Protein AF-A0A098GDP0-F1 (afdb_monomer_lite)

Secondary structure (DSSP, 8-state):
--HHHHHHHHHHHHHHHHHSGGGHHHHHHHHHH-HHHHTTGGG-HHHHHHHHHHHHHHHHHTTTS-HHHHHHHHHHHHHHHHHTTPPTT-HHHHHHHHHHHHHTTT--SHHHHHHHHHIIIIIIIHHHHHHHHS-S--HHHHHHHHHHHHHHHGGGGHHHHHHHHHHHHHHHHHHHHHHHHHHHHHHHHHHHTT-TT--HHHHHHHHHHHHHHHHHHHHHHHHHHHHHHHHHHHHHHHHHTT--EEPPPTT---SS--SEEEE-TTS-EEEEEEES--TTGGGG-SS-SHHHHHHTTEEEEEEEES--TT--HHHHHHHHHTTEEEEE-TT-HHHHHHHT-TTGGGTEEEGGGHHHHHHHHHHH-

Sequence (365 aa):
MKQSDQVHDIALLNTKLIQNPWSNTYWFARMLLNSDKYAGIGRDTKRISQIGTEIITIINSNYTEPDTVLVPIILSYIKKSFLLGRKEGTKVIASIENFVSDIEKHIFSKIDAYVFAYTCIKIVALSNIALEAVPSDDKEYTQEFGRSILETQGANGLKILINSWDDLGVRGCLEAERTQVVNVFQLIKRDLQSVNSIDDNGIDLTLTAYVQEMERRLGQKRKGRGGRSLEDVTSLILNHFGFVSCPAPSHFQADIEVDTWLRTERKFYIGISCKRTLRERWKQVSSADSSNMGRYKIACFLHVITYSKDLSDDKLSLLGGYGHVFYLPDDDPTLLRHSQHSILSKYVRPMSEFINDLTKMIKNN

pLDDT: mean 86.42, std 10.78, range [51.25, 98.38]

InterPro domains:
  IPR038365 EcoRII, C-terminal domain superfamily [G3DSA:3.40.91.80] (123-365)

Structure (mmCIF, N/CA/C/O backbone):
data_AF-A0A098GDP0-F1
#
_entry.id   AF-A0A098GDP0-F1
#
loop_
_atom_site.group_PDB
_atom_site.id
_atom_site.type_symbol
_atom_site.label_atom_id
_atom_site.label_alt_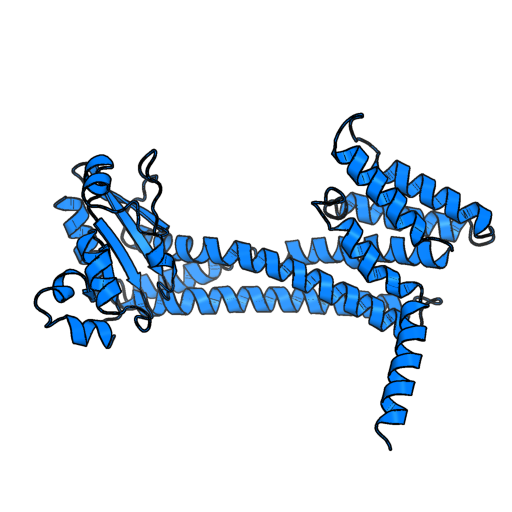id
_atom_site.label_comp_id
_atom_site.label_asym_id
_atom_site.label_entity_id
_atom_site.label_seq_id
_atom_site.pdbx_PDB_ins_code
_atom_site.Cartn_x
_atom_site.Cartn_y
_atom_site.Cartn_z
_atom_site.occupancy
_atom_site.B_iso_or_equiv
_atom_site.auth_seq_id
_atom_site.auth_comp_id
_atom_site.auth_asym_id
_atom_site.auth_atom_id
_atom_site.pdbx_PDB_model_num
ATOM 1 N N . MET A 1 1 ? -2.090 -38.856 -23.703 1.00 53.19 1 MET A N 1
ATOM 2 C CA . MET A 1 1 ? -1.109 -37.772 -23.485 1.00 53.19 1 MET A CA 1
ATOM 3 C C . MET A 1 1 ? -0.415 -38.046 -22.170 1.00 53.19 1 MET A C 1
ATOM 5 O O . MET A 1 1 ? -1.103 -38.109 -21.157 1.00 53.19 1 MET A O 1
ATOM 9 N N . LYS A 1 2 ? 0.880 -38.375 -22.200 1.00 51.25 2 LYS A N 1
ATOM 10 C CA . LYS A 1 2 ? 1.608 -38.850 -21.017 1.00 51.25 2 LYS A CA 1
ATOM 11 C C . LYS A 1 2 ? 2.218 -37.657 -20.282 1.00 51.25 2 LYS A C 1
ATOM 13 O O . LYS A 1 2 ? 2.644 -36.691 -20.896 1.00 51.25 2 LYS A O 1
ATOM 18 N N . GLN A 1 3 ? 2.277 -37.746 -18.958 1.00 57.50 3 GLN A N 1
ATOM 19 C CA . GLN A 1 3 ? 2.833 -36.739 -18.043 1.00 57.50 3 GLN A CA 1
ATOM 20 C C . GLN A 1 3 ? 4.274 -36.303 -18.400 1.00 57.50 3 GLN A C 1
ATOM 22 O O . GLN A 1 3 ? 4.677 -35.193 -18.070 1.00 57.50 3 GLN A O 1
ATOM 27 N N . SER A 1 4 ? 5.029 -37.140 -19.124 1.00 60.25 4 SER A N 1
ATOM 28 C CA . SER A 1 4 ? 6.349 -36.823 -19.691 1.00 60.25 4 SER A CA 1
ATOM 29 C C . SER A 1 4 ? 6.317 -35.719 -20.750 1.00 60.25 4 SER A C 1
ATOM 31 O O . SER A 1 4 ? 7.243 -34.916 -20.816 1.00 60.25 4 SER A O 1
ATOM 33 N N . ASP A 1 5 ? 5.249 -35.664 -21.546 1.00 63.53 5 ASP A N 1
ATOM 34 C CA . ASP A 1 5 ? 5.102 -34.713 -22.650 1.00 63.53 5 ASP A CA 1
ATOM 35 C C . ASP A 1 5 ? 4.836 -33.307 -22.081 1.00 63.53 5 ASP A C 1
ATOM 37 O O . ASP A 1 5 ? 5.458 -32.334 -22.488 1.00 63.53 5 ASP A O 1
ATOM 41 N N . GLN A 1 6 ? 4.038 -33.223 -21.008 1.00 65.44 6 GLN A N 1
ATOM 42 C CA . GLN A 1 6 ? 3.754 -31.969 -20.295 1.00 65.44 6 GLN A CA 1
ATOM 43 C C . GLN A 1 6 ? 4.993 -31.363 -19.618 1.00 65.44 6 GLN A C 1
ATOM 45 O O . GLN A 1 6 ? 5.144 -30.145 -19.582 1.00 65.44 6 GLN A O 1
ATOM 50 N N . VAL A 1 7 ? 5.895 -32.190 -19.079 1.00 69.88 7 VAL A N 1
ATOM 51 C CA . VAL A 1 7 ? 7.136 -31.706 -18.445 1.00 69.88 7 VAL A CA 1
ATOM 52 C C . VAL A 1 7 ? 8.109 -31.160 -19.493 1.00 69.88 7 VAL A C 1
ATOM 54 O O . VAL A 1 7 ? 8.731 -30.120 -19.265 1.00 69.88 7 VAL A O 1
ATOM 57 N N . HIS A 1 8 ? 8.212 -31.818 -20.651 1.00 69.69 8 HIS A N 1
ATOM 58 C CA . HIS A 1 8 ? 9.009 -31.321 -21.771 1.00 69.69 8 HIS A CA 1
ATOM 59 C C . HIS A 1 8 ? 8.431 -30.008 -22.330 1.00 69.69 8 HIS A C 1
ATOM 61 O O . HIS A 1 8 ? 9.188 -29.076 -22.616 1.00 69.69 8 HIS A O 1
ATOM 67 N N . ASP A 1 9 ? 7.107 -29.899 -22.441 1.00 71.31 9 ASP A N 1
ATOM 68 C CA . ASP A 1 9 ? 6.437 -28.681 -22.909 1.00 71.31 9 ASP A CA 1
ATOM 69 C C . ASP A 1 9 ? 6.666 -27.499 -21.952 1.00 71.31 9 ASP A C 1
ATOM 71 O O . ASP A 1 9 ? 6.994 -26.398 -22.396 1.00 71.31 9 ASP A O 1
ATOM 75 N N . ILE A 1 10 ? 6.603 -27.725 -20.632 1.00 73.69 10 ILE A N 1
ATOM 76 C CA . ILE A 1 10 ? 6.915 -26.700 -19.619 1.00 73.69 10 ILE A CA 1
ATOM 77 C C . ILE A 1 10 ? 8.380 -26.249 -19.712 1.00 73.69 10 ILE A C 1
ATOM 79 O O . ILE A 1 10 ? 8.662 -25.054 -19.627 1.00 73.69 10 ILE A O 1
ATOM 83 N N . ALA A 1 11 ? 9.323 -27.175 -19.905 1.00 73.19 11 ALA A N 1
ATOM 84 C CA . ALA A 1 11 ? 10.738 -26.829 -20.040 1.00 73.19 11 ALA A CA 1
ATOM 85 C C . ALA A 1 11 ? 11.000 -25.952 -21.278 1.00 73.19 11 ALA A C 1
ATOM 87 O O . ALA A 1 11 ? 11.707 -24.948 -21.179 1.00 73.19 11 ALA A O 1
ATOM 88 N N . LEU A 1 12 ? 10.377 -26.279 -22.416 1.00 71.12 12 LEU A N 1
ATOM 89 C CA . LEU A 1 12 ? 10.486 -25.501 -23.653 1.00 71.12 12 LEU A CA 1
ATOM 90 C C . LEU A 1 12 ? 9.866 -24.098 -23.507 1.00 71.12 12 LEU A C 1
ATOM 92 O O . LEU A 1 12 ? 10.440 -23.113 -23.976 1.00 71.12 12 LEU A O 1
ATOM 96 N N . LEU A 1 13 ? 8.712 -23.999 -22.835 1.00 74.62 13 LEU A N 1
ATOM 97 C CA . LEU A 1 13 ? 8.063 -22.724 -22.514 1.00 74.62 13 LEU A CA 1
ATOM 98 C C . LEU A 1 13 ? 8.952 -21.858 -21.613 1.00 74.62 13 LEU A C 1
ATOM 100 O O . LEU A 1 13 ? 9.148 -20.679 -21.899 1.00 74.62 13 LEU A O 1
ATOM 104 N N . ASN A 1 14 ? 9.569 -22.445 -20.585 1.00 77.38 14 ASN A N 1
ATOM 105 C CA . ASN A 1 14 ? 10.475 -21.727 -19.688 1.00 77.38 14 ASN A CA 1
ATOM 106 C C . ASN A 1 14 ? 11.678 -21.135 -20.431 1.00 77.38 14 ASN A C 1
ATOM 108 O O . ASN A 1 14 ? 12.035 -19.984 -20.189 1.00 77.38 14 ASN A O 1
ATOM 112 N N . THR A 1 15 ? 12.289 -21.877 -21.360 1.00 75.62 15 THR A N 1
ATOM 113 C CA . THR A 1 15 ? 13.416 -21.355 -22.150 1.00 75.62 15 THR A CA 1
ATOM 114 C C . THR A 1 15 ? 12.999 -20.162 -23.011 1.00 75.62 15 THR A C 1
ATOM 116 O O . THR A 1 15 ? 13.712 -19.160 -23.033 1.00 75.62 15 THR A O 1
ATOM 119 N N . LYS A 1 16 ? 11.826 -20.228 -23.658 1.00 78.69 16 LYS A N 1
ATOM 120 C CA . LYS A 1 16 ? 11.285 -19.114 -24.456 1.00 78.69 16 LYS A CA 1
ATOM 121 C C . LYS A 1 16 ? 10.990 -17.878 -23.608 1.00 78.69 16 LYS A C 1
ATOM 123 O O . LYS A 1 16 ? 11.270 -16.772 -24.050 1.00 78.69 16 LYS A O 1
ATOM 128 N N . LEU A 1 17 ? 10.472 -18.060 -22.392 1.00 83.56 17 LEU A N 1
ATOM 129 C CA . LEU A 1 17 ? 10.205 -16.954 -21.470 1.00 83.56 17 LEU A CA 1
ATOM 130 C C . LEU A 1 17 ? 11.500 -16.302 -20.968 1.00 83.56 17 LEU A C 1
ATOM 132 O O . LEU A 1 17 ? 11.590 -15.081 -20.950 1.00 83.56 17 LEU A O 1
ATOM 136 N N . ILE A 1 18 ? 12.511 -17.095 -20.595 1.00 80.81 18 ILE A N 1
ATOM 137 C CA . ILE A 1 18 ? 13.783 -16.585 -20.050 1.00 80.81 18 ILE A CA 1
ATOM 138 C C . ILE A 1 18 ? 14.595 -15.828 -21.107 1.00 80.81 18 ILE A C 1
ATOM 140 O O . ILE A 1 18 ? 15.233 -14.829 -20.793 1.00 80.81 18 ILE A O 1
ATOM 144 N N . GLN A 1 19 ? 14.588 -16.298 -22.356 1.00 86.19 19 GLN A N 1
ATOM 145 C CA . GLN A 1 19 ? 15.339 -15.662 -23.445 1.00 86.19 19 GLN A CA 1
ATOM 146 C C . GLN A 1 19 ? 14.636 -14.428 -24.024 1.00 86.19 19 GLN A C 1
ATOM 148 O O . GLN A 1 19 ? 15.233 -13.700 -24.814 1.00 86.19 19 GLN A O 1
ATOM 153 N N . ASN A 1 20 ? 13.379 -14.183 -23.650 1.00 91.25 20 ASN A N 1
ATOM 154 C CA . ASN A 1 20 ? 12.627 -13.033 -24.120 1.00 91.25 20 ASN A CA 1
ATOM 155 C C . ASN A 1 20 ? 13.129 -11.749 -23.425 1.00 91.25 20 ASN A C 1
ATOM 157 O O . ASN A 1 20 ? 13.097 -11.695 -22.191 1.00 91.25 20 ASN A O 1
ATOM 161 N N . PRO A 1 21 ? 13.533 -10.693 -24.162 1.00 92.94 21 PRO A N 1
ATOM 162 C CA . PRO A 1 21 ? 13.985 -9.425 -23.573 1.00 92.94 21 PRO A CA 1
ATOM 163 C C . PRO A 1 21 ? 12.984 -8.808 -22.586 1.00 92.94 21 PRO A C 1
ATOM 165 O O . PRO A 1 21 ? 13.368 -8.217 -21.575 1.00 92.94 21 PRO A O 1
ATOM 168 N N . TRP A 1 22 ? 11.686 -9.001 -22.834 1.00 96.12 22 TRP A N 1
ATOM 169 C CA . TRP A 1 22 ? 10.594 -8.494 -22.001 1.00 96.12 22 TRP A CA 1
ATOM 170 C C . TRP A 1 22 ? 10.482 -9.202 -20.643 1.00 96.12 22 TRP A C 1
ATOM 172 O O . TRP A 1 22 ? 9.826 -8.701 -19.732 1.00 96.12 22 TRP A O 1
ATOM 182 N N . SER A 1 23 ? 11.186 -10.320 -20.435 1.00 94.06 23 SER A N 1
ATOM 183 C CA . SER A 1 23 ? 11.307 -10.940 -19.107 1.00 94.06 23 SER A CA 1
ATOM 184 C C . SER A 1 23 ? 11.993 -10.017 -18.090 1.00 94.06 23 SER A C 1
ATOM 186 O O . SER A 1 23 ? 11.703 -10.078 -16.891 1.00 94.06 23 SER A O 1
ATOM 188 N N . ASN A 1 24 ? 12.844 -9.095 -18.560 1.00 96.19 24 ASN A N 1
ATOM 189 C CA . ASN A 1 24 ? 13.513 -8.116 -17.709 1.00 96.19 24 ASN A CA 1
ATOM 190 C C . ASN A 1 24 ? 12.566 -7.029 -17.180 1.00 96.19 24 ASN A C 1
ATOM 192 O O . ASN A 1 24 ? 12.927 -6.358 -16.214 1.00 96.19 24 ASN A O 1
ATOM 196 N N . THR A 1 25 ? 11.351 -6.868 -17.724 1.00 97.31 25 THR A N 1
ATOM 197 C CA . THR A 1 25 ? 10.377 -5.875 -17.237 1.00 97.31 25 THR A CA 1
ATOM 198 C C . THR A 1 25 ? 10.133 -6.004 -15.735 1.00 97.31 25 THR A C 1
ATOM 200 O O . THR A 1 25 ? 10.156 -5.005 -15.011 1.00 97.31 25 THR A O 1
ATOM 203 N N . TYR A 1 26 ? 9.954 -7.233 -15.239 1.00 95.62 26 TYR A N 1
ATOM 204 C CA . TYR A 1 26 ? 9.784 -7.478 -13.808 1.00 95.62 26 TYR A CA 1
ATOM 205 C C . TYR A 1 26 ? 11.014 -7.022 -13.018 1.00 95.62 26 TYR A C 1
ATOM 207 O O . TYR A 1 26 ? 10.894 -6.242 -12.072 1.00 95.62 26 TYR A O 1
ATOM 215 N N . TRP A 1 27 ? 12.211 -7.448 -13.424 1.00 95.25 27 TRP A N 1
ATOM 216 C CA . TRP A 1 27 ? 13.449 -7.127 -12.713 1.00 95.25 27 TRP A CA 1
ATOM 217 C C . TRP A 1 27 ? 13.765 -5.635 -12.721 1.00 95.25 27 TRP A C 1
ATOM 219 O O . TRP A 1 27 ? 14.100 -5.083 -11.674 1.00 95.25 27 TRP A O 1
ATOM 229 N N . PHE A 1 28 ? 13.563 -4.950 -13.843 1.00 97.75 28 PHE A N 1
ATOM 230 C CA . PHE A 1 28 ? 13.701 -3.501 -13.918 1.00 97.75 28 PHE A CA 1
ATOM 231 C C . PHE A 1 28 ? 12.725 -2.791 -12.976 1.00 97.75 28 PHE A C 1
ATOM 233 O O . PHE A 1 28 ? 13.146 -1.925 -12.207 1.00 97.75 28 PHE A O 1
ATOM 240 N N . ALA A 1 29 ? 11.452 -3.197 -12.941 1.00 97.12 29 ALA A N 1
ATOM 241 C CA . ALA A 1 29 ? 10.479 -2.623 -12.013 1.00 97.12 29 ALA A CA 1
ATOM 242 C C . ALA A 1 29 ? 10.882 -2.868 -10.545 1.00 97.12 29 ALA A C 1
ATOM 244 O O . ALA A 1 29 ? 10.843 -1.943 -9.727 1.00 97.12 29 ALA A O 1
ATOM 245 N N . ARG A 1 30 ? 11.354 -4.082 -10.214 1.00 94.81 30 ARG A N 1
ATOM 246 C CA . ARG A 1 30 ? 11.897 -4.424 -8.886 1.00 94.81 30 ARG A CA 1
ATOM 247 C C . ARG A 1 30 ? 13.061 -3.527 -8.496 1.00 94.81 30 ARG A C 1
ATOM 249 O O . ARG A 1 30 ? 13.082 -3.019 -7.375 1.00 94.81 30 ARG A O 1
ATOM 256 N N . MET A 1 31 ? 14.025 -3.351 -9.395 1.00 96.06 31 MET A N 1
ATOM 257 C CA . MET A 1 31 ? 15.216 -2.546 -9.148 1.00 96.06 31 MET A CA 1
ATOM 258 C C . MET A 1 31 ? 14.853 -1.073 -8.941 1.00 96.06 31 MET A C 1
ATOM 260 O O . MET A 1 31 ? 15.270 -0.464 -7.961 1.00 96.06 31 MET A O 1
ATOM 264 N N . LEU A 1 32 ? 13.986 -0.516 -9.785 1.00 96.88 32 LEU A N 1
ATOM 265 C CA . LEU A 1 32 ? 13.543 0.872 -9.658 1.00 96.88 32 LEU A CA 1
ATOM 266 C C . LEU A 1 32 ? 12.802 1.129 -8.332 1.00 96.88 32 LEU A C 1
ATOM 268 O O . LEU A 1 32 ? 12.962 2.185 -7.720 1.00 96.88 32 LEU A O 1
ATOM 272 N N . LEU A 1 33 ? 12.005 0.171 -7.849 1.00 94.25 33 LEU A N 1
ATOM 273 C CA . LEU A 1 33 ? 11.133 0.355 -6.681 1.00 94.25 33 LEU A CA 1
ATOM 274 C C . LEU A 1 33 ? 11.739 -0.085 -5.338 1.00 94.25 33 LEU A C 1
ATOM 276 O O . LEU A 1 33 ? 11.136 0.172 -4.290 1.00 94.25 33 LEU A O 1
ATOM 280 N N . ASN A 1 34 ? 12.893 -0.751 -5.329 1.00 93.31 34 ASN A N 1
ATOM 281 C CA . ASN A 1 34 ? 13.511 -1.253 -4.103 1.00 93.31 34 ASN A CA 1
ATOM 282 C C . ASN A 1 34 ? 14.230 -0.124 -3.337 1.00 93.31 34 ASN A C 1
ATOM 284 O O . ASN A 1 34 ? 15.259 0.400 -3.768 1.00 93.31 34 ASN A O 1
ATOM 288 N N . SER A 1 35 ? 13.675 0.242 -2.177 1.00 88.31 35 SER A N 1
ATOM 289 C CA . SER A 1 35 ? 14.217 1.275 -1.284 1.00 88.31 35 SER A CA 1
ATOM 290 C C . SER A 1 35 ? 15.515 0.876 -0.601 1.00 88.31 35 SER A C 1
ATOM 292 O O . SER A 1 35 ? 16.362 1.733 -0.371 1.00 88.31 35 SER A O 1
ATOM 294 N N . ASP A 1 36 ? 15.670 -0.405 -0.294 1.00 86.50 36 ASP A N 1
ATOM 295 C CA . ASP A 1 36 ? 16.711 -0.881 0.613 1.00 86.50 36 ASP A CA 1
ATOM 296 C C . ASP A 1 36 ? 18.034 -1.033 -0.134 1.00 86.50 36 ASP A C 1
ATOM 298 O O . ASP A 1 36 ? 19.089 -0.645 0.363 1.00 86.50 36 ASP A O 1
ATOM 302 N N . LYS A 1 37 ? 17.971 -1.553 -1.366 1.00 91.62 37 LYS A N 1
ATOM 303 C CA . LYS A 1 37 ? 19.151 -1.759 -2.212 1.00 91.62 37 LYS A CA 1
ATOM 304 C C . LYS A 1 37 ? 19.457 -0.550 -3.102 1.00 91.62 37 LYS A C 1
ATOM 306 O O . LYS A 1 37 ? 20.620 -0.180 -3.242 1.00 91.62 37 LYS A O 1
ATOM 311 N N . TYR A 1 38 ? 18.428 0.086 -3.667 1.00 93.19 38 TYR A N 1
ATOM 312 C CA . TYR A 1 38 ? 18.577 1.086 -4.735 1.00 93.19 38 TYR A CA 1
ATOM 313 C C . TYR A 1 38 ? 17.945 2.442 -4.400 1.00 93.19 38 TYR A C 1
ATOM 315 O O . TYR A 1 38 ? 17.624 3.220 -5.294 1.00 93.19 38 TYR A O 1
ATOM 323 N N . ALA A 1 39 ? 17.729 2.736 -3.114 1.00 89.75 39 ALA A N 1
ATOM 324 C CA . ALA A 1 39 ? 17.176 4.003 -2.625 1.00 89.75 39 ALA A CA 1
ATOM 325 C C . ALA A 1 39 ? 15.776 4.374 -3.172 1.00 89.75 39 ALA A C 1
ATOM 327 O O . ALA A 1 39 ? 15.319 5.500 -2.978 1.00 89.75 39 ALA A O 1
ATOM 328 N N . GLY A 1 40 ? 15.065 3.445 -3.824 1.00 90.06 40 GLY A N 1
ATOM 329 C CA . GLY A 1 40 ? 13.692 3.654 -4.290 1.00 90.06 40 GLY A CA 1
ATOM 330 C C . GLY A 1 40 ? 13.571 4.761 -5.339 1.00 90.06 40 GLY A C 1
ATOM 331 O O . GLY A 1 40 ? 12.595 5.513 -5.327 1.00 90.06 40 GLY A O 1
ATOM 332 N N . ILE A 1 41 ? 14.561 4.871 -6.230 1.00 92.88 41 ILE A N 1
ATOM 333 C CA . ILE A 1 41 ? 14.644 5.885 -7.297 1.00 92.88 41 ILE A CA 1
ATOM 334 C C . ILE A 1 41 ? 13.405 5.956 -8.201 1.00 92.88 41 ILE A C 1
ATOM 336 O O . ILE A 1 41 ? 13.114 7.011 -8.758 1.00 92.88 41 ILE A O 1
ATOM 340 N N . GLY A 1 42 ? 12.640 4.868 -8.294 1.00 92.81 42 GLY A N 1
ATOM 341 C CA . GLY A 1 42 ? 11.394 4.753 -9.047 1.00 92.81 42 GLY A CA 1
ATOM 342 C C . GLY A 1 42 ? 10.200 5.525 -8.473 1.00 92.81 42 GLY A C 1
ATOM 343 O O . GLY A 1 42 ? 9.144 5.562 -9.099 1.00 92.81 42 GLY A O 1
ATOM 344 N N . ARG A 1 43 ? 10.319 6.118 -7.276 1.00 91.44 43 ARG A N 1
ATOM 345 C CA . ARG A 1 43 ? 9.223 6.877 -6.639 1.00 91.44 43 ARG A CA 1
ATOM 346 C C . ARG A 1 43 ? 8.989 8.253 -7.268 1.00 91.44 43 ARG A C 1
ATOM 348 O O . ARG A 1 43 ? 7.890 8.779 -7.154 1.00 91.44 43 ARG A O 1
ATOM 355 N N . ASP A 1 44 ? 9.998 8.832 -7.916 1.00 92.06 44 ASP A N 1
ATOM 356 C CA . ASP A 1 44 ? 9.869 10.117 -8.608 1.00 92.06 44 ASP A CA 1
ATOM 357 C C . ASP A 1 44 ? 9.287 9.901 -10.011 1.00 92.06 44 ASP A C 1
ATOM 359 O O . ASP A 1 44 ? 10.008 9.689 -10.989 1.00 92.06 44 ASP A O 1
ATOM 363 N N . THR A 1 45 ? 7.957 9.929 -10.094 1.00 93.88 45 THR A N 1
ATOM 364 C CA . THR A 1 45 ? 7.196 9.688 -11.328 1.00 93.88 45 THR A CA 1
ATOM 365 C C . THR A 1 45 ? 7.632 10.599 -12.473 1.00 93.88 45 THR A C 1
ATOM 367 O O . THR A 1 45 ? 7.763 10.133 -13.603 1.00 93.88 45 THR A O 1
ATOM 370 N N . LYS A 1 46 ? 7.890 11.888 -12.205 1.00 94.00 46 LYS A N 1
ATOM 371 C CA . LYS A 1 46 ? 8.276 12.847 -13.251 1.00 94.00 46 LYS A CA 1
ATOM 372 C C . LYS A 1 46 ? 9.644 12.495 -13.822 1.00 94.00 46 LYS A C 1
ATOM 374 O O . LYS A 1 46 ? 9.783 12.373 -15.037 1.00 94.00 46 LYS A O 1
ATOM 379 N N . ARG A 1 47 ? 10.627 12.269 -12.946 1.00 93.88 47 ARG A N 1
ATOM 380 C CA . ARG A 1 47 ? 11.992 11.914 -13.352 1.00 93.88 47 ARG A CA 1
ATOM 381 C C . ARG A 1 47 ? 12.037 10.587 -14.107 1.00 93.88 47 ARG A C 1
ATOM 383 O O . ARG A 1 47 ? 12.708 10.499 -15.127 1.00 93.88 47 ARG A O 1
ATOM 390 N N . ILE A 1 48 ? 11.312 9.570 -13.644 1.00 95.69 48 ILE A N 1
ATOM 391 C CA . ILE A 1 48 ? 11.272 8.253 -14.297 1.00 95.69 48 ILE A CA 1
ATOM 392 C C . ILE A 1 48 ? 10.642 8.323 -15.691 1.00 95.69 48 ILE A C 1
ATOM 394 O O . ILE A 1 48 ? 11.200 7.767 -16.638 1.00 95.69 48 ILE A O 1
ATOM 398 N N . SER A 1 49 ? 9.523 9.036 -15.839 1.00 95.69 49 SER A N 1
ATOM 399 C CA . SER A 1 49 ? 8.894 9.241 -17.148 1.00 95.69 49 SER A CA 1
ATOM 400 C C . SER A 1 49 ? 9.808 9.997 -18.110 1.00 95.69 49 SER A C 1
ATOM 402 O O . SER A 1 49 ? 9.901 9.631 -19.283 1.00 95.69 49 SER A O 1
ATOM 404 N N . GLN A 1 50 ? 10.514 11.018 -17.616 1.00 96.38 50 GLN A N 1
ATOM 405 C CA . GLN A 1 50 ? 11.481 11.773 -18.408 1.00 96.38 50 GLN A CA 1
ATOM 406 C C . GLN A 1 50 ? 12.631 10.878 -18.889 1.00 96.38 50 GLN A C 1
ATOM 408 O O . GLN A 1 50 ? 12.891 10.824 -20.088 1.00 96.38 50 GLN A O 1
ATOM 413 N N . ILE A 1 51 ? 13.249 10.111 -17.983 1.00 96.62 51 ILE A N 1
ATOM 414 C CA . ILE A 1 51 ? 14.340 9.181 -18.316 1.00 96.62 51 ILE A CA 1
ATOM 415 C C . ILE A 1 51 ? 13.903 8.187 -19.394 1.00 96.62 51 ILE A C 1
ATOM 417 O O . ILE A 1 51 ? 14.603 8.017 -20.389 1.00 96.62 51 ILE A O 1
ATOM 421 N N . GLY A 1 52 ? 12.740 7.550 -19.235 1.00 97.56 52 GLY A N 1
ATOM 422 C CA . GLY A 1 52 ? 12.243 6.609 -20.241 1.00 97.56 52 GLY A CA 1
ATOM 423 C C . GLY A 1 52 ? 11.987 7.275 -21.599 1.00 97.56 52 GLY A C 1
ATOM 424 O O . GLY A 1 52 ? 12.337 6.716 -22.636 1.00 97.56 52 GLY A O 1
ATOM 425 N N . THR A 1 53 ? 11.431 8.489 -21.608 1.00 97.81 53 THR A N 1
ATOM 426 C CA . THR A 1 53 ? 11.117 9.218 -22.851 1.00 97.81 53 THR A CA 1
ATOM 427 C C . THR A 1 53 ? 12.386 9.618 -23.599 1.00 97.81 53 THR A C 1
ATOM 429 O O . THR A 1 53 ? 12.466 9.480 -24.822 1.00 97.81 53 THR A O 1
ATOM 432 N N . GLU A 1 54 ? 13.402 10.073 -22.870 1.00 97.88 54 GLU A N 1
ATOM 433 C CA . GLU A 1 54 ? 14.697 10.439 -23.440 1.00 97.88 54 GLU A CA 1
ATOM 434 C C . GLU A 1 54 ? 15.428 9.210 -23.998 1.00 97.88 54 GLU A C 1
ATOM 436 O O . GLU A 1 54 ? 15.956 9.282 -25.104 1.00 97.88 54 GLU A O 1
ATOM 441 N N . ILE A 1 55 ? 15.368 8.049 -23.330 1.00 98.00 55 ILE A N 1
ATOM 442 C CA . ILE A 1 55 ? 15.935 6.798 -23.870 1.00 98.00 55 ILE A CA 1
ATOM 443 C C . ILE A 1 55 ? 15.251 6.401 -25.182 1.00 98.00 55 ILE A C 1
ATOM 445 O O . ILE A 1 55 ? 15.938 6.110 -26.159 1.00 98.00 55 ILE A O 1
ATOM 449 N N . ILE A 1 56 ? 13.915 6.437 -25.246 1.00 96.50 56 ILE A N 1
ATOM 450 C CA . ILE A 1 56 ? 13.175 6.149 -26.489 1.00 96.50 56 ILE A CA 1
ATOM 451 C C . ILE A 1 56 ? 13.577 7.132 -27.597 1.00 96.50 56 ILE A C 1
ATOM 453 O O . ILE A 1 56 ? 13.779 6.732 -28.743 1.00 96.50 56 ILE A O 1
ATOM 457 N N . THR A 1 57 ? 13.747 8.410 -27.260 1.00 97.44 57 THR A N 1
ATOM 458 C CA . THR A 1 57 ? 14.170 9.447 -28.212 1.00 97.44 57 THR A CA 1
ATOM 459 C C . THR A 1 57 ? 15.582 9.190 -28.744 1.00 97.44 57 THR A C 1
ATOM 461 O O . THR A 1 57 ? 15.811 9.330 -29.948 1.00 97.44 57 THR A O 1
ATOM 464 N N . ILE A 1 58 ? 16.512 8.771 -27.877 1.00 96.81 58 ILE A N 1
ATOM 465 C CA . ILE A 1 58 ? 17.879 8.382 -28.253 1.00 96.81 58 ILE A CA 1
ATOM 466 C C . ILE A 1 58 ? 17.849 7.175 -29.196 1.00 96.81 58 ILE A C 1
ATOM 468 O O . ILE A 1 58 ? 18.522 7.206 -30.226 1.00 96.81 58 ILE A O 1
ATOM 472 N N . ILE A 1 59 ? 17.044 6.151 -28.885 1.00 96.00 59 ILE A N 1
ATOM 473 C CA . ILE A 1 59 ? 16.891 4.950 -29.721 1.00 96.00 59 ILE A CA 1
ATOM 474 C C . ILE A 1 59 ? 16.349 5.319 -31.106 1.00 96.00 59 ILE A C 1
ATOM 476 O O . ILE A 1 59 ? 16.930 4.925 -32.114 1.00 96.00 59 ILE A O 1
ATOM 480 N N . ASN A 1 60 ? 15.273 6.106 -31.168 1.00 94.12 60 ASN A N 1
ATOM 481 C CA . ASN A 1 60 ? 14.615 6.450 -32.430 1.00 94.12 60 ASN A CA 1
ATOM 482 C C . ASN A 1 60 ? 15.475 7.361 -33.314 1.00 94.12 60 ASN A C 1
ATOM 484 O O . ASN A 1 60 ? 15.564 7.142 -34.519 1.00 94.12 60 ASN A O 1
ATOM 488 N N . SER A 1 61 ? 16.135 8.360 -32.722 1.00 95.06 61 SER A N 1
ATOM 489 C CA . SER A 1 61 ? 16.991 9.299 -33.465 1.00 95.06 61 SER A CA 1
ATOM 490 C C . SER A 1 61 ? 18.253 8.640 -34.029 1.00 95.06 61 SER A C 1
ATOM 492 O O . SER A 1 61 ? 18.842 9.167 -34.965 1.00 95.06 61 SER A O 1
ATOM 494 N N . ASN A 1 62 ? 18.661 7.495 -33.474 1.00 94.62 62 ASN A N 1
ATOM 495 C CA . ASN A 1 62 ? 19.895 6.794 -33.831 1.00 94.62 62 ASN A CA 1
ATOM 496 C C . ASN A 1 62 ? 19.624 5.325 -34.194 1.00 94.62 62 ASN A C 1
ATOM 498 O O . ASN A 1 62 ? 20.447 4.451 -33.933 1.00 94.62 62 ASN A O 1
ATOM 502 N N . TYR A 1 63 ? 18.456 5.021 -34.770 1.00 89.75 63 TYR A N 1
ATOM 503 C CA . TYR A 1 63 ? 18.025 3.632 -34.971 1.00 89.75 63 TYR A CA 1
ATOM 504 C C . TYR A 1 63 ? 18.965 2.824 -35.885 1.00 89.75 63 TYR A C 1
ATOM 506 O O . TYR A 1 63 ? 19.035 1.600 -35.751 1.00 89.75 63 TYR A O 1
ATOM 514 N N . THR A 1 64 ? 19.687 3.494 -36.791 1.00 93.94 64 THR A N 1
ATOM 515 C CA . THR A 1 64 ? 20.669 2.894 -37.707 1.00 93.94 64 THR A CA 1
ATOM 516 C C . THR A 1 64 ? 21.993 2.553 -37.035 1.00 93.94 64 THR A C 1
ATOM 518 O O . THR A 1 64 ? 22.738 1.733 -37.565 1.00 93.94 64 THR A O 1
ATOM 521 N N . GLU A 1 65 ? 22.291 3.153 -35.880 1.00 95.94 65 GLU A N 1
ATOM 522 C CA . GLU A 1 65 ? 23.533 2.892 -35.158 1.00 95.94 65 GLU A CA 1
ATOM 523 C C . GLU A 1 65 ? 23.548 1.459 -34.598 1.00 95.94 65 GLU A C 1
ATOM 525 O O . GLU A 1 65 ? 22.506 0.937 -34.162 1.00 95.94 65 GLU A O 1
ATOM 530 N N . PRO A 1 66 ? 24.718 0.796 -34.596 1.00 96.56 66 PRO A N 1
ATOM 531 C CA . PRO A 1 66 ? 24.856 -0.539 -34.037 1.00 96.56 66 PRO A CA 1
ATOM 532 C C . PRO A 1 66 ? 24.737 -0.517 -32.507 1.00 96.56 66 PRO A C 1
ATOM 534 O O . PRO A 1 66 ? 25.120 0.448 -31.840 1.00 96.56 66 PRO A O 1
ATOM 537 N N . ASP A 1 67 ? 24.265 -1.627 -31.933 1.00 96.06 67 ASP A N 1
ATOM 538 C CA . ASP A 1 67 ? 24.075 -1.780 -30.482 1.00 96.06 67 ASP A CA 1
ATOM 539 C C . ASP A 1 67 ? 25.373 -1.535 -29.699 1.00 96.06 67 ASP A C 1
ATOM 541 O O . ASP A 1 67 ? 25.349 -0.910 -28.640 1.00 96.06 67 ASP A O 1
ATOM 545 N N . THR A 1 68 ? 26.520 -1.929 -30.264 1.00 96.12 68 THR A N 1
ATOM 546 C CA . THR A 1 68 ? 27.858 -1.723 -29.682 1.00 96.12 68 THR A CA 1
ATOM 547 C C . THR A 1 68 ? 28.222 -0.253 -29.474 1.00 96.12 68 THR A C 1
ATOM 549 O O . THR A 1 68 ? 29.069 0.044 -28.634 1.00 96.12 68 THR A O 1
ATOM 552 N N . VAL A 1 69 ? 27.589 0.665 -30.210 1.00 96.19 69 VAL A N 1
ATOM 553 C CA . VAL A 1 69 ? 27.774 2.116 -30.075 1.00 96.19 69 VAL A CA 1
ATOM 554 C C . VAL A 1 69 ? 26.669 2.716 -29.212 1.00 96.19 69 VAL A C 1
ATOM 556 O O . VAL A 1 69 ? 26.948 3.483 -28.289 1.00 96.19 69 VAL A O 1
ATOM 559 N N . LEU A 1 70 ? 25.410 2.359 -29.478 1.00 96.25 70 LEU A N 1
ATOM 560 C CA . LEU A 1 70 ? 24.271 3.040 -28.868 1.00 96.25 70 LEU A CA 1
ATOM 561 C C . LEU A 1 70 ? 24.004 2.609 -27.417 1.00 96.25 70 LEU A C 1
ATOM 563 O O . LEU A 1 70 ? 23.660 3.449 -26.584 1.00 96.25 70 LEU A O 1
ATOM 567 N N . VAL A 1 71 ? 24.196 1.329 -27.081 1.00 96.94 71 VAL A N 1
ATOM 568 C CA . VAL A 1 71 ? 23.941 0.809 -25.724 1.00 96.94 71 VAL A CA 1
ATOM 569 C C . VAL A 1 71 ? 24.845 1.471 -24.670 1.00 96.94 71 VAL A C 1
ATOM 571 O O . VAL A 1 71 ? 24.308 1.954 -23.668 1.00 96.94 71 VAL A O 1
ATOM 574 N N . PRO A 1 72 ? 26.173 1.615 -24.873 1.00 96.75 72 PRO A N 1
ATOM 575 C CA . PRO A 1 72 ? 27.028 2.353 -23.938 1.00 96.75 72 PRO A CA 1
ATOM 576 C C . PRO A 1 72 ? 26.604 3.815 -23.726 1.00 96.75 72 PRO A C 1
ATOM 578 O O . PRO A 1 72 ? 26.686 4.328 -22.607 1.00 96.75 72 PRO A O 1
ATOM 581 N N . ILE A 1 73 ? 26.120 4.489 -24.777 1.00 96.19 73 ILE A N 1
ATOM 582 C CA . ILE A 1 73 ? 25.610 5.867 -24.686 1.00 96.19 73 ILE A CA 1
ATOM 583 C C . ILE A 1 73 ? 24.366 5.911 -23.794 1.00 96.19 73 ILE A C 1
ATOM 585 O O . ILE A 1 73 ? 24.284 6.754 -22.899 1.00 96.19 73 ILE A O 1
ATOM 589 N N . ILE A 1 74 ? 23.429 4.980 -23.990 1.00 97.31 74 ILE A N 1
ATOM 590 C CA . ILE A 1 74 ? 22.205 4.875 -23.186 1.00 97.31 74 ILE A CA 1
ATOM 591 C C . ILE A 1 74 ? 22.533 4.581 -21.718 1.00 97.31 74 ILE A C 1
ATOM 593 O O . ILE A 1 74 ? 21.996 5.244 -20.833 1.00 97.31 74 ILE A O 1
ATOM 597 N N . LEU A 1 75 ? 23.441 3.645 -21.432 1.00 96.44 75 LEU A N 1
ATOM 598 C CA . LEU A 1 75 ? 23.853 3.323 -20.059 1.00 96.44 75 LEU A CA 1
ATOM 599 C C . LEU A 1 75 ? 24.526 4.519 -19.368 1.00 96.44 75 LEU A C 1
ATOM 601 O O . LEU A 1 75 ? 24.205 4.846 -18.222 1.00 96.44 75 LEU A O 1
ATOM 605 N N . SER A 1 76 ? 25.390 5.239 -20.090 1.00 95.69 76 SER A N 1
ATOM 606 C CA . SER A 1 76 ? 26.003 6.487 -19.613 1.00 95.69 76 SER A CA 1
ATOM 607 C C . SER A 1 76 ? 24.954 7.560 -19.313 1.00 95.69 76 SER A C 1
ATOM 609 O O . SER A 1 76 ? 25.022 8.230 -18.277 1.00 95.69 76 SER A O 1
ATOM 611 N N . TYR A 1 77 ? 23.951 7.694 -20.184 1.00 96.44 77 TYR A N 1
ATOM 612 C CA . TYR A 1 77 ? 22.810 8.574 -19.968 1.00 96.44 77 TYR A CA 1
ATOM 613 C C . TYR A 1 77 ? 22.023 8.170 -18.711 1.00 96.44 77 TYR A C 1
ATOM 615 O O . TYR A 1 77 ? 21.848 9.005 -17.827 1.00 96.44 77 TYR A O 1
ATOM 623 N N . ILE A 1 78 ? 21.638 6.896 -18.559 1.00 95.31 78 ILE A N 1
ATOM 624 C CA . ILE A 1 78 ? 20.904 6.398 -17.383 1.00 95.31 78 ILE A CA 1
ATOM 625 C C . ILE A 1 78 ? 21.661 6.733 -16.092 1.00 95.31 78 ILE A C 1
ATOM 627 O O . ILE A 1 78 ? 21.084 7.298 -15.157 1.00 95.31 78 ILE A O 1
ATOM 631 N N . LYS A 1 79 ? 22.969 6.449 -16.054 1.00 93.94 79 LYS A N 1
ATOM 632 C CA . LYS A 1 79 ? 23.828 6.747 -14.902 1.00 93.94 79 LYS A CA 1
ATOM 633 C C . LYS A 1 79 ? 23.797 8.232 -14.543 1.00 93.94 79 LYS A C 1
ATOM 635 O O . LYS A 1 79 ? 23.514 8.584 -13.396 1.00 93.94 79 LYS A O 1
ATOM 640 N N . LYS A 1 80 ? 24.053 9.110 -15.518 1.00 94.25 80 LYS A N 1
ATOM 641 C CA . LYS A 1 80 ? 24.034 10.568 -15.312 1.00 94.25 80 LYS A CA 1
ATOM 642 C C . LYS A 1 80 ? 22.660 11.041 -14.845 1.00 94.25 80 LYS A C 1
ATOM 644 O O . LYS A 1 80 ? 22.571 11.798 -13.878 1.00 94.25 80 LYS A O 1
ATOM 649 N N . SER A 1 81 ? 21.596 10.544 -15.464 1.00 94.00 81 SER A N 1
ATOM 650 C CA . SER A 1 81 ? 20.227 10.950 -15.166 1.00 94.00 81 SER A CA 1
ATOM 651 C C . SER A 1 81 ? 19.753 10.538 -13.782 1.00 94.00 81 SER A C 1
ATOM 653 O O . SER A 1 81 ? 18.939 11.259 -13.213 1.00 94.00 81 SER A O 1
ATOM 655 N N . PHE A 1 82 ? 20.259 9.456 -13.182 1.00 91.50 82 PHE A N 1
ATOM 656 C CA . PHE A 1 82 ? 19.952 9.109 -11.785 1.00 91.50 82 PHE A CA 1
ATOM 657 C C . PHE A 1 82 ? 20.870 9.791 -10.761 1.00 91.50 82 PHE A C 1
ATOM 659 O O . PHE A 1 82 ? 20.414 10.114 -9.660 1.00 91.50 82 PHE A O 1
ATOM 666 N N . LEU A 1 83 ? 22.121 10.083 -11.122 1.00 90.56 83 LEU A N 1
ATOM 667 C CA . LEU A 1 83 ? 23.062 10.802 -10.254 1.00 90.56 83 LEU A CA 1
ATOM 668 C C . LEU A 1 83 ? 22.825 12.318 -10.219 1.00 90.56 83 LEU A C 1
ATOM 670 O O . LEU A 1 83 ? 23.212 12.971 -9.250 1.00 90.56 83 LEU A O 1
ATOM 674 N N . LEU A 1 84 ? 22.151 12.886 -11.225 1.00 89.38 84 LEU A N 1
ATOM 675 C CA . LEU A 1 84 ? 21.888 14.323 -11.305 1.00 89.38 84 LEU A CA 1
ATOM 676 C C . LEU A 1 84 ? 21.237 14.863 -10.017 1.00 89.38 84 LEU A C 1
ATOM 678 O O . LEU A 1 84 ? 20.221 14.339 -9.543 1.00 89.38 84 LEU A O 1
ATOM 682 N N . GLY A 1 85 ? 21.835 15.916 -9.453 1.00 83.06 85 GLY A N 1
ATOM 683 C CA . GLY A 1 85 ? 21.359 16.578 -8.235 1.00 83.06 85 GLY A CA 1
ATOM 684 C C . GLY A 1 85 ? 21.590 15.796 -6.935 1.00 83.06 85 GLY A C 1
ATOM 685 O O . GLY A 1 85 ? 21.001 16.141 -5.911 1.00 83.06 85 GLY A O 1
ATOM 686 N N . ARG A 1 86 ? 22.406 14.730 -6.940 1.00 86.62 86 ARG A N 1
ATOM 687 C CA . ARG A 1 86 ? 22.770 13.975 -5.730 1.00 86.62 86 ARG A CA 1
ATOM 688 C C . ARG A 1 86 ? 24.112 14.453 -5.176 1.00 86.62 86 ARG A C 1
ATOM 690 O O . ARG A 1 86 ? 25.059 14.665 -5.921 1.00 86.62 86 ARG A O 1
ATOM 697 N N . LYS A 1 87 ? 24.188 14.615 -3.851 1.00 84.56 87 LYS A N 1
ATOM 698 C CA . LYS A 1 87 ? 25.410 15.038 -3.156 1.00 84.56 87 LYS A CA 1
ATOM 699 C C . LYS A 1 87 ? 26.420 13.890 -3.091 1.00 84.56 87 LYS A C 1
ATOM 701 O O . LYS A 1 87 ? 26.064 12.796 -2.643 1.00 84.56 87 LYS A O 1
ATOM 706 N N . GLU A 1 88 ? 27.661 14.177 -3.474 1.00 84.31 88 GLU A N 1
ATOM 707 C CA . GLU A 1 88 ? 28.799 13.253 -3.397 1.00 84.31 88 GLU A CA 1
ATOM 708 C C . GLU A 1 88 ? 29.023 12.693 -1.983 1.00 84.31 88 GLU A C 1
ATOM 710 O O . GLU A 1 88 ? 28.710 13.335 -0.977 1.00 84.31 88 GLU A O 1
ATOM 715 N N . GLY A 1 89 ? 29.526 11.456 -1.910 1.00 82.00 89 GLY A N 1
ATOM 716 C CA . GLY A 1 89 ? 29.829 10.767 -0.649 1.00 82.00 89 GLY A CA 1
ATOM 717 C C . GLY A 1 89 ? 28.608 10.294 0.151 1.00 82.00 89 GLY A C 1
ATOM 718 O O . GLY A 1 89 ? 28.749 9.857 1.292 1.00 82.00 89 GLY A O 1
ATOM 719 N N . THR A 1 90 ? 27.398 10.372 -0.409 1.00 88.88 90 THR A N 1
ATOM 720 C CA . THR A 1 90 ? 26.183 9.891 0.264 1.00 88.88 90 THR A CA 1
ATOM 721 C C . THR A 1 90 ? 25.910 8.416 -0.027 1.00 88.88 90 THR A C 1
ATOM 723 O O . THR A 1 90 ? 26.167 7.922 -1.124 1.00 88.88 90 THR A O 1
ATOM 726 N N . LYS A 1 91 ? 25.283 7.716 0.931 1.00 87.94 91 LYS A N 1
ATOM 727 C CA . LYS A 1 91 ? 24.810 6.329 0.740 1.00 87.94 91 LYS A CA 1
ATOM 728 C C . LYS A 1 91 ? 23.867 6.184 -0.464 1.00 87.94 91 LYS A C 1
ATOM 730 O O . LYS A 1 91 ? 23.842 5.139 -1.096 1.00 87.94 91 LYS A O 1
ATOM 735 N N . VAL A 1 92 ? 23.129 7.246 -0.798 1.00 87.56 92 VAL A N 1
ATOM 736 C CA . VAL A 1 92 ? 22.221 7.286 -1.953 1.00 87.56 92 VAL A CA 1
ATOM 737 C C . VAL A 1 92 ? 22.982 7.141 -3.271 1.00 87.56 92 VAL A C 1
ATOM 739 O O . VAL A 1 92 ? 22.512 6.418 -4.143 1.00 87.56 92 VAL A O 1
ATOM 742 N N . ILE A 1 93 ? 24.156 7.768 -3.418 1.00 90.38 93 ILE A N 1
ATOM 743 C CA . ILE A 1 93 ? 24.983 7.599 -4.624 1.00 90.38 93 ILE A CA 1
ATOM 744 C C . ILE A 1 93 ? 25.460 6.159 -4.745 1.00 90.38 93 ILE A C 1
ATOM 746 O O . ILE A 1 93 ? 25.245 5.562 -5.792 1.00 90.38 93 ILE A O 1
ATOM 750 N N . ALA A 1 94 ? 25.995 5.574 -3.671 1.00 90.62 94 ALA A N 1
ATOM 751 C CA . ALA A 1 94 ? 26.425 4.175 -3.686 1.00 90.62 94 ALA A CA 1
ATOM 752 C C . ALA A 1 94 ? 25.275 3.223 -4.077 1.00 90.62 94 ALA A C 1
ATOM 754 O O . ALA A 1 94 ? 25.461 2.305 -4.871 1.00 90.62 94 ALA A O 1
ATOM 755 N N . SER A 1 95 ? 24.053 3.467 -3.586 1.00 92.69 95 SER A N 1
ATOM 756 C CA . SER A 1 95 ? 22.864 2.708 -4.000 1.00 92.69 95 SER A CA 1
ATOM 757 C C . SER A 1 95 ? 22.502 2.901 -5.478 1.00 92.69 95 SER A C 1
ATOM 759 O O . SER A 1 95 ? 22.085 1.942 -6.127 1.00 92.69 95 SER A O 1
ATOM 761 N N . ILE A 1 96 ? 22.656 4.111 -6.023 1.00 91.06 96 ILE A N 1
ATOM 762 C CA . ILE A 1 96 ? 22.408 4.396 -7.446 1.00 91.06 96 ILE A CA 1
ATOM 763 C C . ILE A 1 96 ? 23.484 3.752 -8.325 1.00 91.06 96 ILE A C 1
ATOM 765 O O . ILE A 1 96 ? 23.169 3.208 -9.375 1.00 91.06 96 ILE A O 1
ATOM 769 N N . GLU A 1 97 ? 24.743 3.762 -7.904 1.00 91.88 97 GLU A N 1
ATOM 770 C CA . GLU A 1 97 ? 25.828 3.089 -8.620 1.00 91.88 97 GLU A CA 1
ATOM 771 C C . GLU A 1 97 ? 25.636 1.570 -8.629 1.00 91.88 97 GLU A C 1
ATOM 773 O O . GLU A 1 97 ? 25.789 0.946 -9.677 1.00 91.88 97 GLU A O 1
ATOM 778 N N . ASN A 1 98 ? 25.193 0.986 -7.511 1.00 93.69 98 ASN A N 1
ATOM 779 C CA . ASN A 1 98 ? 24.789 -0.421 -7.456 1.00 93.69 98 ASN A CA 1
ATOM 780 C C . ASN A 1 98 ? 23.614 -0.721 -8.395 1.00 93.69 98 ASN A C 1
ATOM 782 O O . ASN A 1 98 ? 23.595 -1.766 -9.038 1.00 93.69 98 ASN A O 1
ATOM 786 N N . PHE A 1 99 ? 22.635 0.186 -8.481 1.00 95.38 99 PHE A N 1
ATOM 787 C CA . PHE A 1 99 ? 21.536 0.071 -9.439 1.00 95.38 99 PHE A CA 1
ATOM 788 C C . PHE A 1 99 ? 22.057 0.063 -10.878 1.00 95.38 99 PHE A C 1
ATOM 790 O O . PHE A 1 99 ? 21.714 -0.841 -11.632 1.00 95.38 99 PHE A O 1
ATOM 797 N N . VAL A 1 100 ? 22.913 1.026 -11.235 1.00 93.81 100 VAL A N 1
ATOM 798 C CA . VAL A 1 100 ? 23.504 1.135 -12.576 1.00 93.81 100 VAL A CA 1
ATOM 799 C C . VAL A 1 100 ? 24.295 -0.127 -12.927 1.00 93.81 100 VAL A C 1
ATOM 801 O O . VAL A 1 100 ? 24.060 -0.719 -13.974 1.00 93.81 100 VAL A O 1
ATOM 804 N N . SER A 1 101 ? 25.157 -0.597 -12.022 1.00 94.12 101 SER A N 1
ATOM 805 C CA . SER A 1 101 ? 25.937 -1.822 -12.234 1.00 94.12 101 SER A CA 1
ATOM 806 C C . SER A 1 101 ? 25.059 -3.062 -12.423 1.00 94.12 101 SER A C 1
ATOM 808 O O . SER A 1 101 ? 25.427 -3.975 -13.159 1.00 94.12 101 SER A O 1
ATOM 810 N N . ASP A 1 102 ? 23.898 -3.123 -11.768 1.00 95.25 102 ASP A N 1
ATOM 811 C CA . ASP A 1 102 ? 22.979 -4.243 -11.936 1.00 95.25 102 ASP A CA 1
ATOM 812 C C . ASP A 1 102 ? 22.194 -4.153 -13.251 1.00 95.25 102 ASP A C 1
ATOM 814 O O . ASP A 1 102 ? 22.105 -5.165 -13.938 1.00 95.25 102 ASP A O 1
ATOM 818 N N . ILE A 1 103 ? 21.694 -2.982 -13.666 1.00 95.00 103 ILE A N 1
ATOM 819 C CA . ILE A 1 103 ? 20.985 -2.859 -14.957 1.00 95.00 103 ILE A CA 1
ATOM 820 C C . ILE A 1 103 ? 21.907 -3.074 -16.165 1.00 95.00 103 ILE A C 1
ATOM 822 O O . ILE A 1 103 ? 21.449 -3.583 -17.185 1.00 95.00 103 ILE A O 1
ATOM 826 N N . GLU A 1 104 ? 23.201 -2.751 -16.052 1.00 94.69 104 GLU A N 1
ATOM 827 C CA . GLU A 1 104 ? 24.211 -3.014 -17.091 1.00 94.69 104 GLU A CA 1
ATOM 828 C C . GLU A 1 104 ? 24.295 -4.507 -17.443 1.00 94.69 104 GLU A C 1
ATOM 830 O O . GLU A 1 104 ? 24.600 -4.863 -18.576 1.00 94.69 104 GLU A O 1
ATOM 835 N N . LYS A 1 105 ? 23.952 -5.393 -16.499 1.00 94.44 105 LYS A N 1
ATOM 836 C CA . LYS A 1 105 ? 23.920 -6.852 -16.700 1.00 94.44 105 LYS A CA 1
ATOM 837 C C . LYS A 1 105 ? 22.674 -7.338 -17.444 1.00 94.44 105 LYS A C 1
ATOM 839 O O . LYS A 1 105 ? 22.549 -8.537 -17.672 1.00 94.44 105 LYS A O 1
ATOM 844 N N . HIS A 1 106 ? 21.740 -6.445 -17.759 1.00 94.88 106 HIS A N 1
ATOM 845 C CA . HIS A 1 106 ? 20.462 -6.771 -18.392 1.00 94.88 106 HIS A CA 1
ATOM 846 C C . HIS A 1 106 ? 20.214 -5.986 -19.685 1.00 94.88 106 HIS A C 1
ATOM 848 O O . HIS A 1 106 ? 19.265 -6.304 -20.395 1.00 94.88 106 HIS A O 1
ATOM 854 N N . ILE A 1 107 ? 21.025 -4.967 -19.993 1.00 96.75 107 ILE A N 1
ATOM 855 C CA . ILE A 1 107 ? 20.865 -4.124 -21.182 1.00 96.75 107 ILE A CA 1
ATOM 856 C C . ILE A 1 107 ? 22.041 -4.363 -22.127 1.00 96.75 107 ILE A C 1
ATOM 858 O O . ILE A 1 107 ? 23.095 -3.747 -21.982 1.00 96.75 107 ILE A O 1
ATOM 862 N N . PHE A 1 108 ? 21.843 -5.243 -23.109 1.00 95.50 108 PHE A N 1
ATOM 863 C CA . PHE A 1 108 ? 22.865 -5.597 -24.101 1.00 95.50 108 PHE A CA 1
ATOM 864 C C . PHE A 1 108 ? 22.520 -5.128 -25.512 1.00 95.50 108 PHE A C 1
ATOM 866 O O . PHE A 1 108 ? 23.389 -5.095 -26.380 1.00 95.50 108 PHE A O 1
ATOM 873 N N . SER A 1 109 ? 21.262 -4.756 -25.738 1.00 96.12 109 SER A N 1
ATOM 874 C CA . SER A 1 109 ? 20.732 -4.413 -27.052 1.00 96.12 109 SER A CA 1
ATOM 875 C C . SER A 1 109 ? 19.802 -3.201 -27.016 1.00 96.12 109 SER A C 1
ATOM 877 O O . SER A 1 109 ? 19.330 -2.771 -25.955 1.00 96.12 109 SER A O 1
ATOM 879 N N . LYS A 1 110 ? 19.474 -2.670 -28.202 1.00 95.88 110 LYS A N 1
ATOM 880 C CA . LYS A 1 110 ? 18.437 -1.631 -28.349 1.00 95.88 110 LYS A CA 1
ATOM 881 C C . LYS A 1 110 ? 17.079 -2.082 -27.805 1.00 95.88 110 LYS A C 1
ATOM 883 O O . LYS A 1 110 ? 16.360 -1.259 -27.238 1.00 95.88 110 LYS A O 1
ATOM 888 N N . ILE A 1 111 ? 16.733 -3.368 -27.945 1.00 95.94 111 ILE A N 1
ATOM 889 C CA . ILE A 1 111 ? 15.465 -3.890 -27.426 1.00 95.94 111 ILE A CA 1
ATOM 890 C C . ILE A 1 111 ? 15.465 -3.930 -25.896 1.00 95.94 111 ILE A C 1
ATOM 892 O O . ILE A 1 111 ? 14.490 -3.491 -25.298 1.00 95.94 111 ILE A O 1
ATOM 896 N N . ASP A 1 112 ? 16.563 -4.322 -25.246 1.00 96.88 112 ASP A N 1
ATOM 897 C CA . ASP A 1 112 ? 16.639 -4.310 -23.777 1.00 96.88 112 ASP A CA 1
ATOM 898 C C . ASP A 1 112 ? 16.526 -2.886 -23.216 1.00 96.88 112 ASP A C 1
ATOM 900 O O . ASP A 1 112 ? 15.816 -2.637 -22.240 1.00 96.88 112 ASP A O 1
ATOM 904 N N . ALA A 1 113 ? 17.194 -1.927 -23.867 1.00 97.50 113 ALA A N 1
ATOM 905 C CA . ALA A 1 113 ? 17.108 -0.515 -23.511 1.00 97.50 113 ALA A CA 1
ATOM 906 C C . ALA A 1 113 ? 15.682 0.029 -23.689 1.00 97.50 113 ALA A C 1
ATOM 908 O O . ALA A 1 113 ? 15.192 0.785 -22.845 1.00 97.50 113 ALA A O 1
ATOM 909 N N . TYR A 1 114 ? 14.996 -0.389 -24.756 1.00 97.56 114 TYR A N 1
ATOM 910 C CA . TYR A 1 114 ? 13.590 -0.071 -24.970 1.00 97.56 114 TYR A CA 1
ATOM 911 C C . TYR A 1 114 ? 12.701 -0.684 -23.880 1.00 97.56 114 TYR A C 1
ATOM 913 O O . TYR A 1 114 ? 11.875 0.027 -23.317 1.00 97.56 114 TYR A O 1
ATOM 921 N N . VAL A 1 115 ? 12.903 -1.954 -23.511 1.00 97.88 115 VAL A N 1
ATOM 922 C CA . VAL A 1 115 ? 12.169 -2.620 -22.418 1.00 97.88 115 VAL A CA 1
ATOM 923 C C . VAL A 1 115 ? 12.388 -1.897 -21.088 1.00 97.88 115 VAL A C 1
ATOM 925 O O . VAL A 1 115 ? 11.435 -1.688 -20.332 1.00 97.88 115 VAL A O 1
ATOM 928 N N . PHE A 1 116 ? 13.612 -1.450 -20.796 1.00 98.38 116 PHE A N 1
ATOM 929 C CA . PHE A 1 116 ? 13.896 -0.635 -19.615 1.00 98.38 116 PHE A CA 1
ATOM 930 C C . PHE A 1 116 ? 13.122 0.692 -19.640 1.00 98.38 116 PHE A C 1
ATOM 932 O O . PHE A 1 116 ? 12.431 1.031 -18.677 1.00 98.38 116 PHE A O 1
ATOM 939 N N . ALA A 1 117 ? 13.174 1.423 -20.757 1.00 98.12 117 ALA A N 1
ATOM 940 C CA . ALA A 1 117 ? 12.451 2.681 -20.925 1.00 98.12 117 ALA A CA 1
ATOM 941 C C . ALA A 1 117 ? 10.926 2.503 -20.826 1.00 98.12 117 ALA A C 1
ATOM 943 O O . ALA A 1 117 ? 10.242 3.282 -20.155 1.00 98.12 117 ALA A O 1
ATOM 944 N N . TYR A 1 118 ? 10.405 1.435 -21.431 1.00 98.06 118 TYR A N 1
ATOM 945 C CA . TYR A 1 118 ? 9.011 1.027 -21.337 1.00 98.06 118 TYR A CA 1
ATOM 946 C C . TYR A 1 118 ? 8.626 0.749 -19.883 1.00 98.06 118 TYR A C 1
ATOM 948 O O . TYR A 1 118 ? 7.611 1.244 -19.397 1.00 98.06 118 TYR A O 1
ATOM 956 N N . THR A 1 119 ? 9.476 0.029 -19.149 1.00 98.31 119 THR A N 1
ATOM 957 C CA . THR A 1 119 ? 9.264 -0.265 -17.728 1.00 98.31 119 THR A CA 1
ATOM 958 C C . THR A 1 119 ? 9.201 1.012 -16.893 1.00 98.31 119 THR A C 1
ATOM 960 O O . THR A 1 119 ? 8.311 1.150 -16.054 1.00 98.31 119 THR A O 1
ATOM 963 N N . CYS A 1 120 ? 10.080 1.982 -17.150 1.00 98.25 120 CYS A N 1
ATOM 964 C CA . CYS A 1 120 ? 10.036 3.293 -16.506 1.00 98.25 120 CYS A CA 1
ATOM 965 C C . CYS A 1 120 ? 8.676 3.983 -16.717 1.00 98.25 120 CYS A C 1
ATOM 967 O O . CYS A 1 120 ? 7.995 4.323 -15.748 1.00 98.25 120 CYS A O 1
ATOM 969 N N . ILE A 1 121 ? 8.256 4.151 -17.972 1.00 97.19 121 ILE A N 1
ATOM 970 C CA . ILE A 1 121 ? 7.068 4.946 -18.320 1.00 97.19 121 ILE A CA 1
ATOM 971 C C . ILE A 1 121 ? 5.770 4.203 -17.988 1.00 97.19 121 ILE A C 1
ATOM 973 O O . ILE A 1 121 ? 4.876 4.740 -17.338 1.00 97.19 121 ILE A O 1
ATOM 977 N N . LYS A 1 122 ? 5.636 2.972 -18.475 1.00 95.88 122 LYS A N 1
ATOM 978 C CA . LYS A 1 122 ? 4.353 2.264 -18.545 1.00 95.88 122 LYS A CA 1
ATOM 979 C C . LYS A 1 122 ? 4.108 1.376 -17.338 1.00 95.88 122 LYS A C 1
ATOM 981 O O . LYS A 1 122 ? 2.959 1.173 -16.972 1.00 95.88 122 LYS A O 1
ATOM 986 N N . ILE A 1 123 ? 5.164 0.888 -16.689 1.00 96.94 123 ILE A N 1
ATOM 987 C CA . ILE A 1 123 ? 5.027 0.052 -15.494 1.00 96.94 123 ILE A CA 1
ATOM 988 C C . ILE A 1 123 ? 5.171 0.916 -14.249 1.00 96.94 123 ILE A C 1
ATOM 990 O O . ILE A 1 123 ? 4.211 1.071 -13.503 1.00 96.94 123 ILE A O 1
ATOM 994 N N . VAL A 1 124 ? 6.332 1.528 -14.025 1.00 97.44 124 VAL A N 1
ATOM 995 C CA . VAL A 1 124 ? 6.630 2.230 -12.769 1.00 97.44 124 VAL A CA 1
ATOM 996 C C . VAL A 1 124 ? 5.845 3.534 -12.642 1.00 97.44 124 VAL A C 1
ATOM 998 O O . VAL A 1 124 ? 5.146 3.716 -11.641 1.00 97.44 124 VAL A O 1
ATOM 1001 N N . ALA A 1 125 ? 5.912 4.424 -13.636 1.00 95.81 125 ALA A N 1
ATOM 1002 C CA . ALA A 1 125 ? 5.261 5.728 -13.540 1.00 95.81 125 ALA A CA 1
ATOM 1003 C C . ALA A 1 125 ? 3.725 5.625 -13.546 1.00 95.81 125 ALA A C 1
ATOM 1005 O O . ALA A 1 125 ? 3.087 6.207 -12.668 1.00 95.81 125 ALA A O 1
ATOM 1006 N N . LEU A 1 126 ? 3.122 4.826 -14.440 1.00 92.50 126 LEU A N 1
ATOM 1007 C CA . LEU A 1 126 ? 1.669 4.592 -14.397 1.00 92.50 126 LEU A CA 1
ATOM 1008 C C . LEU A 1 126 ? 1.223 3.920 -13.092 1.00 92.50 126 LEU A C 1
ATOM 1010 O O . LEU A 1 126 ? 0.188 4.297 -12.549 1.00 92.50 126 LEU A O 1
ATOM 1014 N N . SER A 1 127 ? 2.010 2.987 -12.542 1.00 93.69 127 SER A N 1
ATOM 1015 C CA . SER A 1 127 ? 1.708 2.398 -11.229 1.00 93.69 127 SER A CA 1
ATOM 1016 C C . SER A 1 127 ? 1.729 3.438 -10.111 1.00 93.69 127 SER A C 1
ATOM 1018 O O . SER A 1 127 ? 0.881 3.391 -9.227 1.00 93.69 127 SER A O 1
ATOM 1020 N N . ASN A 1 128 ? 2.678 4.383 -10.125 1.00 94.00 128 ASN A N 1
ATOM 1021 C CA . ASN A 1 128 ? 2.707 5.466 -9.138 1.00 94.00 128 ASN A CA 1
ATOM 1022 C C . ASN A 1 128 ? 1.433 6.315 -9.210 1.00 94.00 128 ASN A C 1
ATOM 1024 O O . ASN A 1 128 ? 0.789 6.505 -8.183 1.00 94.00 128 ASN A O 1
ATOM 1028 N N . ILE A 1 129 ? 1.043 6.740 -10.416 1.00 88.56 129 ILE A N 1
ATOM 1029 C CA . ILE A 1 129 ? -0.167 7.545 -10.649 1.00 88.56 129 ILE A CA 1
ATOM 1030 C C . ILE A 1 129 ? -1.419 6.789 -10.182 1.00 88.56 129 ILE A C 1
ATOM 1032 O O . ILE A 1 129 ? -2.235 7.322 -9.434 1.00 88.56 129 ILE A O 1
ATOM 1036 N N . ALA A 1 130 ? -1.547 5.520 -10.569 1.00 86.94 130 ALA A N 1
ATOM 1037 C CA . ALA A 1 130 ? -2.661 4.668 -10.168 1.00 86.94 130 ALA A CA 1
ATOM 1038 C C . ALA A 1 130 ? -2.747 4.503 -8.644 1.00 86.94 130 ALA A C 1
ATOM 1040 O O . ALA A 1 130 ? -3.826 4.575 -8.065 1.00 86.94 130 ALA A O 1
ATOM 1041 N N . LEU A 1 131 ? -1.609 4.313 -7.973 1.00 88.69 131 LEU A N 1
ATOM 1042 C CA . LEU A 1 131 ? -1.559 4.138 -6.522 1.00 88.69 131 LEU A CA 1
ATOM 1043 C C . LEU A 1 131 ? -1.858 5.410 -5.732 1.00 88.69 131 LEU A C 1
ATOM 1045 O O . LEU A 1 131 ? -2.334 5.303 -4.599 1.00 88.69 131 LEU A O 1
ATOM 1049 N N . GLU A 1 132 ? -1.570 6.582 -6.295 1.00 85.12 132 GLU A N 1
ATOM 1050 C CA . GLU A 1 132 ? -1.992 7.871 -5.739 1.00 85.12 132 GLU A CA 1
ATOM 1051 C C . GLU A 1 132 ? -3.514 8.031 -5.819 1.00 85.12 132 GLU A C 1
ATOM 1053 O O . GLU A 1 132 ? -4.119 8.504 -4.861 1.00 85.12 132 GLU A O 1
ATOM 1058 N N . ALA A 1 133 ? -4.134 7.557 -6.905 1.00 77.75 133 ALA A N 1
ATOM 1059 C CA . ALA A 1 133 ? -5.584 7.591 -7.094 1.00 77.75 133 ALA A CA 1
ATOM 1060 C C . ALA A 1 133 ? -6.355 6.576 -6.229 1.00 77.75 133 ALA A C 1
ATOM 1062 O O . ALA A 1 133 ? -7.558 6.728 -6.029 1.00 77.75 133 ALA A O 1
ATOM 1063 N N . VAL A 1 134 ? -5.691 5.538 -5.706 1.00 80.00 134 VAL A N 1
ATOM 1064 C CA . VAL A 1 134 ? -6.306 4.645 -4.715 1.00 80.00 134 VAL A CA 1
ATOM 1065 C C . VAL A 1 134 ? -6.469 5.414 -3.399 1.00 80.00 134 VAL A C 1
ATOM 1067 O O . VAL A 1 134 ? -5.462 5.898 -2.876 1.00 80.00 134 VAL A O 1
ATOM 1070 N N . PRO A 1 135 ? -7.666 5.488 -2.801 1.00 70.62 135 PRO A N 1
ATOM 1071 C CA . PRO A 1 135 ? -7.855 6.150 -1.519 1.00 70.62 135 PRO A CA 1
ATOM 1072 C C . PRO A 1 135 ? -6.968 5.539 -0.424 1.00 70.62 135 PRO A C 1
ATOM 1074 O O . PRO A 1 135 ? -6.687 4.333 -0.380 1.00 70.62 135 PRO A O 1
ATOM 1077 N N . SER A 1 136 ? -6.447 6.410 0.441 1.00 66.00 136 SER A N 1
ATOM 1078 C CA . SER A 1 136 ? -5.666 5.983 1.610 1.00 66.00 136 SER A CA 1
ATOM 1079 C C . SER A 1 136 ? -6.561 5.593 2.784 1.00 66.00 136 SER A C 1
ATOM 1081 O O . SER A 1 136 ? -6.094 4.887 3.671 1.00 66.00 136 SER A O 1
ATOM 1083 N N . ASP A 1 137 ? -7.826 5.996 2.754 1.00 62.22 137 ASP A N 1
ATOM 1084 C CA . ASP A 1 137 ? -8.910 5.576 3.629 1.00 62.22 137 ASP A CA 1
ATOM 1085 C C . ASP A 1 137 ? -10.248 5.832 2.910 1.00 62.22 137 ASP A C 1
ATOM 1087 O O . ASP A 1 137 ? -10.300 6.619 1.967 1.00 62.22 137 ASP A O 1
ATOM 1091 N N . ASP A 1 138 ? -11.318 5.175 3.355 1.00 64.44 138 ASP A N 1
ATOM 1092 C CA . ASP A 1 138 ? -12.695 5.497 2.943 1.00 64.44 138 ASP A CA 1
ATOM 1093 C C . ASP A 1 138 ? -13.382 6.359 4.018 1.00 64.44 138 ASP A C 1
ATOM 1095 O O . ASP A 1 138 ? -14.585 6.244 4.253 1.00 64.44 138 ASP A O 1
ATOM 1099 N N . LYS A 1 139 ? -12.598 7.183 4.730 1.00 67.44 139 LYS A N 1
ATOM 1100 C CA . LYS A 1 139 ? -12.991 7.810 5.996 1.00 67.44 139 LYS A CA 1
ATOM 1101 C C . LYS A 1 139 ? -14.230 8.677 5.868 1.00 67.44 139 LYS A C 1
ATOM 1103 O O . LYS A 1 139 ? -15.048 8.671 6.771 1.00 67.44 139 LYS A O 1
ATOM 1108 N N . GLU A 1 140 ? -14.380 9.416 4.776 1.00 66.69 140 GLU A N 1
ATOM 1109 C CA . GLU A 1 140 ? -15.524 10.310 4.577 1.00 66.69 140 GLU A CA 1
ATOM 1110 C C . GLU A 1 140 ? -16.838 9.521 4.462 1.00 66.69 140 GLU A C 1
ATOM 1112 O O . GLU A 1 140 ? -17.768 9.751 5.233 1.00 66.69 140 GLU A O 1
ATOM 1117 N N . TYR A 1 141 ? -16.867 8.498 3.602 1.00 65.19 141 TYR A N 1
ATOM 1118 C CA . TYR A 1 141 ? -18.032 7.625 3.435 1.00 65.19 141 TYR A CA 1
ATOM 1119 C C . TYR A 1 141 ? -18.336 6.814 4.703 1.00 65.19 141 TYR A C 1
ATOM 1121 O O . TYR A 1 141 ? -19.490 6.722 5.130 1.00 65.19 141 TYR A O 1
ATOM 1129 N N . THR A 1 142 ? -17.311 6.240 5.343 1.00 72.06 142 THR A N 1
ATOM 1130 C CA . THR A 1 142 ? -17.510 5.481 6.585 1.00 72.06 142 THR A CA 1
ATOM 1131 C C . THR A 1 142 ? -17.943 6.389 7.732 1.00 72.06 142 THR A C 1
ATOM 1133 O O . THR A 1 142 ? -18.815 5.993 8.503 1.00 72.06 142 THR A O 1
ATOM 1136 N N . GLN A 1 143 ? -17.440 7.627 7.809 1.00 78.19 143 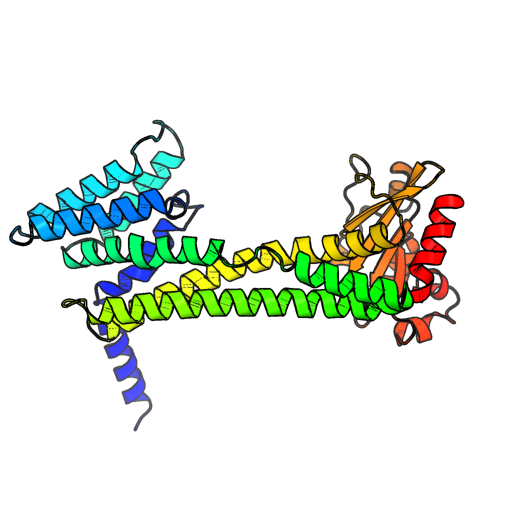GLN A N 1
ATOM 1137 C CA . GLN A 1 143 ? -17.871 8.619 8.795 1.00 78.19 143 GLN A CA 1
ATOM 1138 C C . GLN A 1 143 ? -19.319 9.050 8.612 1.00 78.19 143 GLN A C 1
ATOM 1140 O O . GLN A 1 143 ? -20.029 9.120 9.610 1.00 78.19 143 GLN A O 1
ATOM 1145 N N . GLU A 1 144 ? -19.773 9.335 7.393 1.00 75.62 144 GLU A N 1
ATOM 1146 C CA . GLU A 1 144 ? -21.172 9.707 7.148 1.00 75.62 144 GLU A CA 1
ATOM 1147 C C . GLU A 1 144 ? -22.128 8.570 7.519 1.00 75.62 144 GLU A C 1
ATOM 1149 O O . GLU A 1 144 ? -23.069 8.771 8.292 1.00 75.62 144 GLU A O 1
ATOM 1154 N N . PHE A 1 145 ? -21.838 7.351 7.055 1.00 74.75 145 PHE A N 1
ATOM 1155 C CA . PHE A 1 145 ? -22.611 6.168 7.424 1.00 74.75 145 PHE A CA 1
ATOM 1156 C C . PHE A 1 145 ? -22.580 5.918 8.939 1.00 74.75 145 PHE A C 1
ATOM 1158 O O . PHE A 1 145 ? -23.606 5.638 9.561 1.00 74.75 145 PHE A O 1
ATOM 1165 N N . GLY A 1 146 ? -21.408 6.067 9.558 1.00 81.81 146 GLY A N 1
ATOM 1166 C CA . GLY A 1 146 ? -21.247 5.863 10.987 1.00 81.81 146 GLY A CA 1
ATOM 1167 C C . GLY A 1 146 ? -21.959 6.912 11.836 1.00 81.81 146 GLY A C 1
ATOM 1168 O O . GLY A 1 146 ? -22.571 6.554 12.841 1.00 81.81 146 GLY A O 1
ATOM 1169 N N . ARG A 1 147 ? -21.956 8.185 11.419 1.00 84.75 147 ARG A N 1
ATOM 1170 C CA . ARG A 1 147 ? -22.763 9.241 12.050 1.00 84.75 147 ARG A CA 1
ATOM 1171 C C . ARG A 1 147 ? -24.242 8.909 11.964 1.00 84.75 147 ARG A C 1
ATOM 1173 O O . ARG A 1 147 ? -24.904 8.960 12.990 1.00 84.75 147 ARG A O 1
ATOM 1180 N N . SER A 1 148 ? -24.729 8.472 10.802 1.00 80.00 148 SER A N 1
ATOM 1181 C CA . SER A 1 148 ? -26.130 8.070 10.639 1.00 80.00 148 SER A CA 1
ATOM 1182 C C . SER A 1 148 ? -26.531 6.941 11.601 1.00 80.00 148 SER A C 1
ATOM 1184 O O . SER A 1 148 ? -27.592 7.015 12.227 1.00 80.00 148 SER A O 1
ATOM 1186 N N . ILE A 1 149 ? -25.672 5.929 11.797 1.00 83.75 149 ILE A N 1
ATOM 1187 C CA . ILE A 1 149 ? -25.913 4.870 12.795 1.00 83.75 149 ILE A CA 1
ATOM 1188 C C . ILE A 1 149 ? -25.983 5.453 14.209 1.00 83.75 149 ILE A C 1
ATOM 1190 O O . ILE A 1 149 ? -26.916 5.136 14.947 1.00 83.75 149 ILE A O 1
ATOM 1194 N N . LEU A 1 150 ? -25.006 6.277 14.595 1.00 89.50 150 LEU A N 1
ATOM 1195 C CA . LEU A 1 150 ? -24.927 6.838 15.945 1.00 89.50 150 LEU A CA 1
ATOM 1196 C C . LEU A 1 150 ? -26.087 7.803 16.238 1.00 89.50 150 LEU A C 1
ATOM 1198 O O . LEU A 1 150 ? -26.678 7.725 17.308 1.00 89.50 150 LEU A O 1
ATOM 1202 N N . GLU A 1 151 ? -26.489 8.633 15.276 1.00 88.75 151 GLU A N 1
ATOM 1203 C CA . GLU A 1 151 ? -27.653 9.524 15.383 1.00 88.75 151 GLU A CA 1
ATOM 1204 C C . GLU A 1 151 ? -28.967 8.745 15.515 1.00 88.75 151 GLU A C 1
ATOM 1206 O O . GLU A 1 151 ? -29.858 9.150 16.259 1.00 88.75 151 GLU A O 1
ATOM 1211 N N . THR A 1 152 ? -29.086 7.607 14.822 1.00 85.25 152 THR A N 1
ATOM 1212 C CA . THR A 1 152 ? -30.318 6.803 14.817 1.00 85.25 152 THR A CA 1
ATOM 1213 C C . THR A 1 152 ? -30.421 5.871 16.028 1.00 85.25 152 THR A C 1
ATOM 1215 O O . THR A 1 152 ? -31.515 5.647 16.542 1.00 85.25 152 THR A O 1
ATOM 1218 N N . GLN A 1 153 ? -29.306 5.277 16.467 1.00 85.62 153 GLN A N 1
ATOM 1219 C CA . GLN A 1 153 ? -29.296 4.162 17.429 1.00 85.62 153 GLN A CA 1
ATOM 1220 C C . GLN A 1 153 ? -28.432 4.414 18.674 1.00 85.62 153 GLN A C 1
ATOM 1222 O O . GLN A 1 153 ? -28.466 3.612 19.611 1.00 85.62 153 GLN A O 1
ATOM 1227 N N . GLY A 1 154 ? -27.649 5.493 18.713 1.00 88.69 154 GLY A N 1
ATOM 1228 C CA . GLY A 1 154 ? -26.745 5.798 19.819 1.00 88.69 154 GLY A CA 1
ATOM 1229 C C . GLY A 1 154 ? -25.801 4.635 20.142 1.00 88.69 154 GLY A C 1
ATOM 1230 O O . GLY A 1 154 ? -25.251 3.986 19.250 1.00 88.69 154 GLY A O 1
ATOM 1231 N N . ALA A 1 155 ? -25.630 4.345 21.436 1.00 89.06 155 ALA A N 1
ATOM 1232 C CA . ALA A 1 155 ? -24.754 3.271 21.911 1.00 89.06 155 ALA A CA 1
ATOM 1233 C C . ALA A 1 155 ? -25.200 1.864 21.455 1.00 89.06 155 ALA A C 1
ATOM 1235 O O . ALA A 1 155 ? -24.366 0.976 21.287 1.00 89.06 155 ALA A O 1
ATOM 1236 N N . ASN A 1 156 ? -26.491 1.660 21.169 1.00 87.56 156 ASN A N 1
ATOM 1237 C CA . ASN A 1 156 ? -26.996 0.376 20.668 1.00 87.56 156 ASN A CA 1
ATOM 1238 C C . ASN A 1 156 ? -26.504 0.079 19.239 1.00 87.56 156 ASN A C 1
ATOM 1240 O O . ASN A 1 156 ? -26.408 -1.080 18.838 1.00 87.56 156 ASN A O 1
ATOM 1244 N N . GLY A 1 157 ? -26.134 1.117 18.482 1.00 85.81 157 GLY A N 1
ATOM 1245 C CA . GLY A 1 157 ? -25.596 0.991 17.129 1.00 85.81 157 GLY A CA 1
ATOM 1246 C C . GLY A 1 157 ? -24.122 0.575 17.064 1.00 85.81 157 GLY A C 1
ATOM 1247 O O . GLY A 1 157 ? -23.633 0.271 15.975 1.00 85.81 157 GLY A O 1
ATOM 1248 N N . LEU A 1 158 ? -23.397 0.528 18.191 1.00 88.06 158 LEU A N 1
ATOM 1249 C CA . LEU A 1 158 ? -21.939 0.324 18.207 1.00 88.06 158 LEU A CA 1
ATOM 1250 C C . LEU A 1 158 ? -21.500 -0.997 17.565 1.00 88.06 158 LEU A C 1
ATOM 1252 O O . LEU A 1 158 ? -20.527 -1.015 16.812 1.00 88.06 158 LEU A O 1
ATOM 1256 N N . LYS A 1 159 ? -22.241 -2.091 17.784 1.00 86.19 159 LYS A N 1
ATOM 1257 C CA . LYS A 1 159 ? -21.956 -3.390 17.147 1.00 86.19 159 LYS A CA 1
ATOM 1258 C C . LYS A 1 159 ? -22.013 -3.286 15.622 1.00 86.19 159 LYS A C 1
ATOM 1260 O O . LYS A 1 159 ? -21.124 -3.787 14.934 1.00 86.19 159 LYS A O 1
ATOM 1265 N N . ILE A 1 160 ? -23.070 -2.657 15.103 1.00 82.00 160 ILE A N 1
ATOM 1266 C CA . ILE A 1 160 ? -23.285 -2.477 13.662 1.00 82.00 160 ILE A CA 1
ATOM 1267 C C . ILE A 1 160 ? -22.197 -1.568 13.106 1.00 82.00 160 ILE A C 1
ATOM 1269 O O . ILE A 1 160 ? -21.593 -1.919 12.097 1.00 82.00 160 ILE A O 1
ATOM 1273 N N . LEU A 1 161 ? -21.909 -0.457 13.785 1.00 84.62 161 LEU A N 1
ATOM 1274 C CA . LEU A 1 161 ? -20.874 0.492 13.398 1.00 84.62 161 LEU A CA 1
ATOM 1275 C C . LEU A 1 161 ? -19.508 -0.186 13.279 1.00 84.62 161 LEU A C 1
ATOM 1277 O O . LEU A 1 161 ? -18.920 -0.158 12.207 1.00 84.62 161 LEU A O 1
ATOM 1281 N N . ILE A 1 162 ? -19.022 -0.830 14.344 1.00 80.38 162 ILE A N 1
ATOM 1282 C CA . ILE A 1 162 ? -17.672 -1.414 14.380 1.00 80.38 162 ILE A CA 1
ATOM 1283 C C . ILE A 1 162 ? -17.521 -2.527 13.333 1.00 80.38 162 ILE A C 1
ATOM 1285 O O . ILE A 1 162 ? -16.482 -2.614 12.683 1.00 80.38 16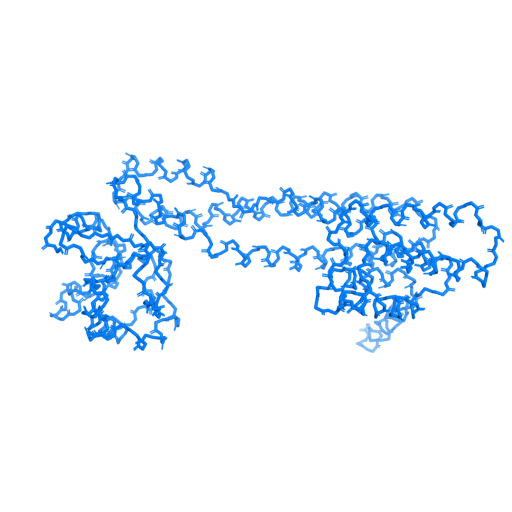2 ILE A O 1
ATOM 1289 N N . ASN A 1 163 ? -18.550 -3.357 13.131 1.00 77.56 163 ASN A N 1
ATOM 1290 C CA . ASN A 1 163 ? -18.507 -4.408 12.111 1.00 77.56 163 ASN A CA 1
ATOM 1291 C C . ASN A 1 163 ? -18.595 -3.839 10.686 1.00 77.56 163 ASN A C 1
ATOM 1293 O O . ASN A 1 163 ? -17.831 -4.242 9.815 1.00 77.56 163 ASN A O 1
ATOM 1297 N N . SER A 1 164 ? -19.505 -2.890 10.451 1.00 73.88 164 SER A N 1
ATOM 1298 C CA . SER A 1 164 ? -19.745 -2.337 9.113 1.00 73.88 164 SER A CA 1
ATOM 1299 C C . SER A 1 164 ? -18.644 -1.379 8.677 1.00 73.88 164 SER A C 1
ATOM 1301 O O . SER A 1 164 ? -18.394 -1.260 7.487 1.00 73.88 164 SER A O 1
ATOM 1303 N N . TRP A 1 165 ? -17.981 -0.691 9.605 1.00 74.94 165 TRP A N 1
ATOM 1304 C CA . TRP A 1 165 ? -16.897 0.234 9.281 1.00 74.94 165 TRP A CA 1
ATOM 1305 C C . TRP A 1 165 ? -15.720 -0.469 8.609 1.00 74.94 165 TRP A C 1
ATOM 1307 O O . TRP A 1 165 ? -15.171 0.040 7.634 1.00 74.94 165 TRP A O 1
ATOM 1317 N N . ASP A 1 166 ? -15.370 -1.657 9.106 1.00 65.56 166 ASP A N 1
ATOM 1318 C CA . ASP A 1 166 ? -14.332 -2.506 8.520 1.00 65.56 166 ASP A CA 1
ATOM 1319 C C . ASP A 1 166 ? -14.781 -3.012 7.139 1.00 65.56 166 ASP A C 1
ATOM 1321 O O . ASP A 1 166 ? -14.080 -2.828 6.148 1.00 65.56 166 ASP A O 1
ATOM 1325 N N . ASP A 1 167 ? -15.999 -3.552 7.031 1.00 67.38 167 ASP A N 1
ATOM 1326 C CA . ASP A 1 167 ? -16.505 -4.119 5.775 1.00 67.38 167 ASP A CA 1
ATOM 1327 C C . ASP A 1 167 ? -16.706 -3.063 4.670 1.00 67.38 167 ASP A C 1
ATOM 1329 O O . ASP A 1 167 ? -16.372 -3.303 3.506 1.00 67.38 167 ASP A O 1
ATOM 1333 N N . LEU A 1 168 ? -17.225 -1.882 5.017 1.00 65.12 168 LEU A N 1
ATOM 1334 C CA . LEU A 1 168 ? -17.470 -0.787 4.076 1.00 65.12 168 LEU A CA 1
ATOM 1335 C C . LEU A 1 168 ? -16.165 -0.117 3.644 1.00 65.12 168 LEU A C 1
ATOM 1337 O O . LEU A 1 168 ? -15.983 0.105 2.447 1.00 65.12 168 LEU A O 1
ATOM 1341 N N . GLY A 1 169 ? -15.250 0.134 4.586 1.00 66.12 169 GLY A N 1
ATOM 1342 C CA . GLY A 1 169 ? -13.956 0.750 4.291 1.00 66.12 169 GLY A CA 1
ATOM 1343 C C . GLY A 1 169 ? -12.956 -0.190 3.613 1.00 66.12 169 GLY A C 1
ATOM 1344 O O . GLY A 1 169 ? -12.050 0.252 2.913 1.00 66.12 169 GLY A O 1
ATOM 1345 N N . VAL A 1 170 ? -13.096 -1.508 3.780 1.00 67.38 170 VAL A N 1
ATOM 1346 C CA . VAL A 1 170 ? -12.289 -2.483 3.035 1.00 67.38 170 VAL A CA 1
ATOM 1347 C C . VAL A 1 170 ? -12.844 -2.663 1.628 1.00 67.38 170 VAL A C 1
ATOM 1349 O O . VAL A 1 170 ? -12.069 -2.705 0.673 1.00 67.38 170 VAL A O 1
ATOM 1352 N N . ARG A 1 171 ? -14.168 -2.757 1.465 1.00 70.19 171 ARG A N 1
ATOM 1353 C CA . ARG A 1 171 ? -14.777 -3.005 0.153 1.00 70.19 171 ARG A CA 1
ATOM 1354 C C . ARG A 1 171 ? -14.629 -1.818 -0.800 1.00 70.19 171 ARG A C 1
ATOM 1356 O O . ARG A 1 171 ? -14.297 -2.056 -1.959 1.00 70.19 171 ARG A O 1
ATOM 1363 N N . GLY A 1 172 ? -14.837 -0.583 -0.338 1.00 69.06 172 GLY A N 1
ATOM 1364 C CA . GLY A 1 172 ? -14.668 0.620 -1.165 1.00 69.06 172 GLY A CA 1
ATOM 1365 C C . GLY A 1 172 ? -13.227 0.770 -1.654 1.00 69.06 172 GLY A C 1
ATOM 1366 O O . GLY A 1 172 ? -12.970 0.819 -2.859 1.00 69.06 172 GLY A O 1
ATOM 1367 N N . CYS A 1 173 ? -12.275 0.688 -0.726 1.00 74.69 173 CYS A N 1
ATOM 1368 C CA . CYS A 1 173 ? -10.851 0.674 -1.025 1.00 74.69 173 CYS A CA 1
ATOM 1369 C C . CYS A 1 173 ? -10.459 -0.455 -1.988 1.00 74.69 173 CYS A C 1
ATOM 1371 O O . CYS A 1 173 ? -9.735 -0.196 -2.944 1.00 74.69 173 CYS A O 1
ATOM 1373 N N . LEU A 1 174 ? -10.910 -1.698 -1.775 1.00 81.81 174 LEU A N 1
ATOM 1374 C CA . LEU A 1 174 ? -10.581 -2.822 -2.666 1.00 81.81 174 LEU A CA 1
ATOM 1375 C C . LEU A 1 174 ? -11.156 -2.643 -4.078 1.00 81.81 174 LEU A C 1
ATOM 1377 O O . LEU A 1 174 ? -10.501 -3.019 -5.050 1.00 81.81 174 LEU A O 1
ATOM 1381 N N . GLU A 1 175 ? -12.347 -2.061 -4.214 1.00 76.62 175 GLU A N 1
ATOM 1382 C CA . GLU A 1 175 ? -12.935 -1.793 -5.529 1.00 76.62 175 GLU A CA 1
ATOM 1383 C C . GLU A 1 175 ? -12.182 -0.675 -6.261 1.00 76.62 175 GLU A C 1
ATOM 1385 O O . GLU A 1 175 ? -11.888 -0.793 -7.455 1.00 76.62 175 GLU A O 1
ATOM 1390 N N . ALA A 1 176 ? -11.780 0.375 -5.540 1.00 77.19 176 ALA A N 1
ATOM 1391 C CA . ALA A 1 176 ? -10.923 1.424 -6.080 1.00 77.19 176 ALA A CA 1
ATOM 1392 C C . ALA A 1 176 ? -9.551 0.866 -6.502 1.00 77.19 176 ALA A C 1
ATOM 1394 O O . ALA A 1 176 ? -9.070 1.171 -7.593 1.00 77.19 176 ALA A O 1
ATOM 1395 N N . GLU A 1 177 ? -8.946 -0.010 -5.692 1.00 87.88 177 GLU A N 1
ATOM 1396 C CA . GLU A 1 177 ? -7.716 -0.733 -6.041 1.00 87.88 177 GLU A CA 1
ATOM 1397 C C . GLU A 1 177 ? -7.873 -1.532 -7.331 1.00 87.88 177 GLU A C 1
ATOM 1399 O O . GLU A 1 177 ? -7.096 -1.355 -8.273 1.00 87.88 177 GLU A O 1
ATOM 1404 N N . ARG A 1 178 ? -8.906 -2.378 -7.393 1.00 87.25 178 ARG A N 1
ATOM 1405 C CA . ARG A 1 178 ? -9.195 -3.221 -8.553 1.00 87.25 178 ARG A CA 1
ATOM 1406 C C . ARG A 1 178 ? -9.412 -2.383 -9.808 1.00 87.25 178 ARG A C 1
ATOM 1408 O O . ARG A 1 178 ? -8.866 -2.717 -10.858 1.00 87.25 178 ARG A O 1
ATOM 1415 N N . THR A 1 179 ? -10.159 -1.289 -9.695 1.00 80.38 179 THR A N 1
ATOM 1416 C CA . THR A 1 179 ? -10.416 -0.358 -10.799 1.00 80.38 179 THR A CA 1
ATOM 1417 C C . THR A 1 179 ? -9.111 0.208 -11.353 1.00 80.38 179 THR A C 1
ATOM 1419 O O . THR A 1 179 ? -8.889 0.177 -12.563 1.00 80.38 179 THR A O 1
ATOM 1422 N N . GLN A 1 180 ? -8.207 0.663 -10.481 1.00 86.38 180 GLN A N 1
ATOM 1423 C CA . GLN A 1 180 ? -6.914 1.200 -10.906 1.00 86.38 180 GLN A CA 1
ATOM 1424 C C . GLN A 1 180 ? -6.023 0.136 -11.565 1.00 86.38 180 GLN A C 1
ATOM 1426 O O . GLN A 1 180 ? -5.416 0.411 -12.603 1.00 86.38 180 GLN A O 1
ATOM 1431 N N . VAL A 1 181 ? -5.996 -1.090 -11.026 1.00 92.38 181 VAL A N 1
ATOM 1432 C CA . VAL A 1 181 ? -5.255 -2.212 -11.628 1.00 92.38 181 VAL A CA 1
ATOM 1433 C C . VAL A 1 181 ? -5.783 -2.536 -13.025 1.00 92.38 181 VAL A C 1
ATOM 1435 O O . VAL A 1 181 ? -5.007 -2.631 -13.976 1.00 92.38 181 VAL A O 1
ATOM 1438 N N . VAL A 1 182 ? -7.102 -2.670 -13.180 1.00 89.06 182 VAL A N 1
ATOM 1439 C CA . VAL A 1 182 ? -7.727 -3.007 -14.468 1.00 89.06 182 VAL A CA 1
ATOM 1440 C C . VAL A 1 182 ? -7.519 -1.896 -15.497 1.00 89.06 182 VAL A C 1
ATOM 1442 O O . VAL A 1 182 ? -7.184 -2.193 -16.645 1.00 89.06 182 VAL A O 1
ATOM 1445 N N . ASN A 1 183 ? -7.669 -0.629 -15.107 1.00 84.25 183 ASN A N 1
ATOM 1446 C CA . ASN A 1 183 ? -7.513 0.503 -16.020 1.00 84.25 183 ASN A CA 1
ATOM 1447 C C . ASN A 1 183 ? -6.104 0.561 -16.615 1.00 84.25 183 ASN A C 1
ATOM 1449 O O . ASN A 1 183 ? -5.947 0.609 -17.835 1.00 84.25 183 ASN A O 1
ATOM 1453 N N . VAL A 1 184 ? -5.070 0.506 -15.775 1.00 91.69 184 VAL A N 1
ATOM 1454 C CA . VAL A 1 184 ? -3.687 0.558 -16.265 1.00 91.69 184 VAL A CA 1
ATOM 1455 C C . VAL A 1 184 ? -3.309 -0.729 -16.999 1.00 91.69 184 VAL A C 1
ATOM 1457 O O . VAL A 1 184 ? -2.656 -0.642 -18.036 1.00 91.69 184 VAL A O 1
ATOM 1460 N N . PHE A 1 185 ?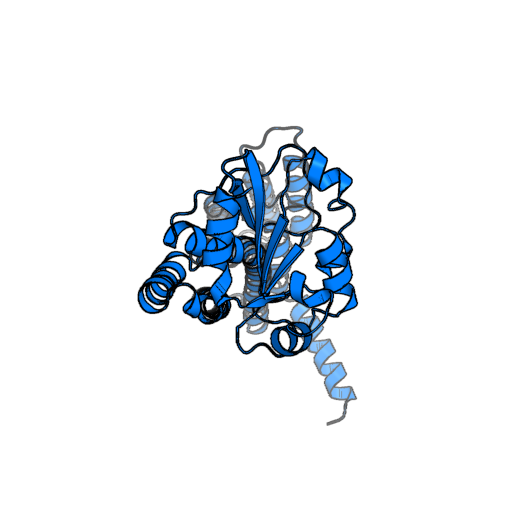 -3.788 -1.900 -16.565 1.00 96.31 185 PHE A N 1
ATOM 1461 C CA . PHE A 1 185 ? -3.614 -3.148 -17.317 1.00 96.31 185 PHE A CA 1
ATOM 1462 C C . PHE A 1 185 ? -4.143 -3.020 -18.752 1.00 96.31 185 PHE A C 1
ATOM 1464 O O . PHE A 1 185 ? -3.457 -3.386 -19.705 1.00 9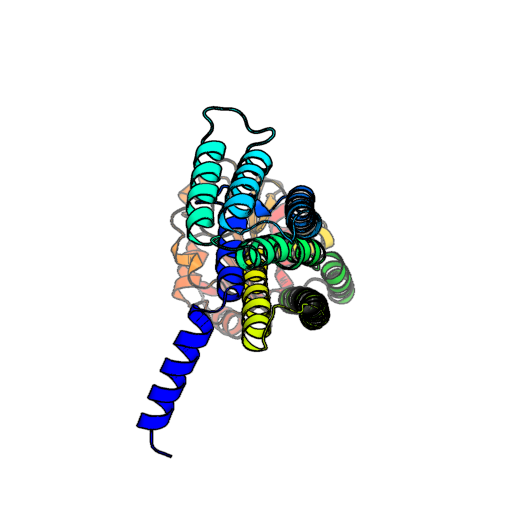6.31 185 PHE A O 1
ATOM 1471 N N . GLN A 1 186 ? -5.350 -2.473 -18.930 1.00 90.38 186 GLN A N 1
ATOM 1472 C CA . GLN A 1 186 ? -5.932 -2.266 -20.258 1.00 90.38 186 GLN A CA 1
ATOM 1473 C C . GLN A 1 186 ? -5.138 -1.254 -21.088 1.00 90.38 186 GLN A C 1
ATOM 1475 O O . GLN A 1 186 ? -4.965 -1.467 -22.288 1.00 90.38 186 GLN A O 1
ATOM 1480 N N . LEU A 1 187 ? -4.653 -0.174 -20.469 1.00 91.75 187 LEU A N 1
ATOM 1481 C CA . LEU A 1 187 ? -3.817 0.822 -21.143 1.00 91.75 187 LEU A CA 1
ATOM 1482 C C . LEU A 1 187 ? -2.506 0.207 -21.642 1.00 91.75 187 LEU A C 1
ATOM 1484 O O . LEU A 1 187 ? -2.178 0.369 -22.814 1.00 91.75 187 LEU A O 1
ATOM 1488 N N . ILE A 1 188 ? -1.800 -0.537 -20.785 1.00 96.25 188 ILE A N 1
ATOM 1489 C CA . ILE A 1 188 ? -0.562 -1.236 -21.151 1.00 96.25 188 ILE A CA 1
ATOM 1490 C C . ILE A 1 188 ? -0.851 -2.258 -22.253 1.00 96.25 188 ILE A C 1
ATOM 1492 O O . ILE A 1 188 ? -0.169 -2.266 -23.269 1.00 96.25 188 ILE A O 1
ATOM 1496 N N . LYS A 1 189 ? -1.901 -3.077 -22.111 1.00 96.25 189 LYS A N 1
ATOM 1497 C CA . LYS A 1 189 ? -2.247 -4.105 -23.103 1.00 96.25 189 LYS A CA 1
ATOM 1498 C C . LYS A 1 189 ? -2.470 -3.518 -24.499 1.00 96.25 189 LYS A C 1
ATOM 1500 O O . LYS A 1 189 ? -1.940 -4.054 -25.465 1.00 96.25 189 LYS A O 1
ATOM 1505 N N . ARG A 1 190 ? -3.242 -2.430 -24.613 1.00 93.75 190 ARG A N 1
ATOM 1506 C CA . ARG A 1 190 ? -3.496 -1.762 -25.905 1.00 93.75 190 ARG A CA 1
ATOM 1507 C C . ARG A 1 190 ? -2.222 -1.166 -26.499 1.00 93.75 190 ARG A C 1
ATOM 1509 O O . ARG A 1 190 ? -2.028 -1.222 -27.705 1.00 93.75 190 ARG A O 1
ATOM 1516 N N . ASP A 1 191 ? -1.368 -0.596 -25.657 1.00 95.06 191 ASP A N 1
ATOM 1517 C CA . ASP A 1 191 ? -0.107 0.010 -26.075 1.00 95.06 191 ASP A CA 1
ATOM 1518 C C . ASP A 1 191 ? 0.883 -1.050 -26.588 1.00 95.06 191 ASP A C 1
ATOM 1520 O O . ASP A 1 191 ? 1.424 -0.897 -27.680 1.00 95.06 191 ASP A O 1
ATOM 1524 N N . LEU A 1 192 ? 1.028 -2.179 -25.884 1.00 95.81 192 LEU A N 1
ATOM 1525 C CA . LEU A 1 192 ? 1.888 -3.295 -26.301 1.00 95.81 192 LEU A CA 1
ATOM 1526 C C . LEU A 1 192 ? 1.475 -3.897 -27.648 1.00 95.81 192 LEU A C 1
ATOM 1528 O O . LEU A 1 192 ? 2.340 -4.266 -28.431 1.00 95.81 192 LEU A O 1
ATOM 1532 N N . GLN A 1 193 ? 0.177 -3.930 -27.965 1.00 92.06 193 GLN A N 1
ATOM 1533 C CA . GLN A 1 193 ? -0.308 -4.394 -29.273 1.00 92.06 193 GLN A CA 1
ATOM 1534 C C . GLN A 1 193 ? 0.206 -3.552 -30.453 1.00 92.06 193 GLN A C 1
ATOM 1536 O O . GLN A 1 193 ? 0.163 -4.013 -31.589 1.00 92.06 193 GLN A O 1
ATOM 1541 N N . SER A 1 194 ? 0.679 -2.327 -30.200 1.00 91.44 194 SER A N 1
ATOM 1542 C CA . SER A 1 194 ? 1.269 -1.446 -31.217 1.00 91.44 194 SER A CA 1
ATOM 1543 C C . SER A 1 194 ? 2.799 -1.530 -31.304 1.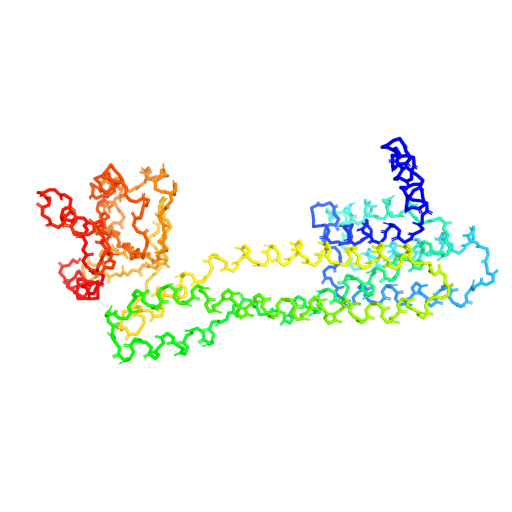00 91.44 194 SER A C 1
ATOM 1545 O O . SER A 1 194 ? 3.407 -0.879 -32.154 1.00 91.44 194 SER A O 1
ATOM 1547 N N . VAL A 1 195 ? 3.442 -2.318 -30.436 1.00 93.12 195 VAL A N 1
ATOM 1548 C CA . VAL A 1 195 ? 4.901 -2.451 -30.393 1.00 93.12 195 VAL A CA 1
ATOM 1549 C C . VAL A 1 195 ? 5.346 -3.531 -31.377 1.00 93.12 195 VAL A C 1
ATOM 1551 O O . VAL A 1 195 ? 5.108 -4.712 -31.170 1.00 93.12 195 VAL A O 1
ATOM 1554 N N . ASN A 1 196 ? 6.051 -3.147 -32.442 1.00 87.19 196 ASN A N 1
ATOM 1555 C CA . ASN A 1 196 ? 6.459 -4.090 -33.496 1.00 87.19 196 ASN A CA 1
ATOM 1556 C C . ASN A 1 196 ? 7.435 -5.190 -33.032 1.00 87.19 196 ASN A C 1
ATOM 1558 O O . ASN A 1 196 ? 7.572 -6.209 -33.699 1.00 87.19 196 ASN A O 1
ATOM 1562 N N . SER A 1 197 ? 8.162 -4.969 -31.935 1.00 84.56 197 SER A N 1
ATOM 1563 C CA . SER A 1 197 ? 9.224 -5.854 -31.440 1.00 84.56 197 SER A CA 1
ATOM 1564 C C . SER A 1 197 ? 8.784 -6.807 -30.323 1.00 84.56 197 SER A C 1
ATOM 1566 O O . SER A 1 197 ? 9.640 -7.453 -29.715 1.00 84.56 197 SER A O 1
ATOM 1568 N N . ILE A 1 198 ? 7.484 -6.879 -30.013 1.00 93.12 198 ILE A N 1
ATOM 1569 C CA . ILE A 1 198 ? 6.951 -7.745 -28.956 1.00 93.12 198 ILE A CA 1
ATOM 1570 C C . ILE A 1 198 ? 6.186 -8.933 -29.539 1.00 93.12 198 ILE A C 1
ATOM 1572 O O . ILE A 1 198 ? 5.443 -8.795 -30.508 1.00 93.12 198 ILE A O 1
ATOM 1576 N N . ASP A 1 199 ? 6.371 -10.103 -28.937 1.00 92.06 199 ASP A N 1
ATOM 1577 C CA . ASP A 1 199 ? 5.572 -11.302 -29.184 1.00 92.06 199 ASP A CA 1
ATOM 1578 C C . ASP A 1 199 ? 4.533 -11.504 -28.065 1.00 92.06 199 ASP A C 1
ATOM 1580 O O . ASP A 1 199 ? 4.542 -10.809 -27.047 1.00 92.06 199 ASP A O 1
ATOM 1584 N N . ASP A 1 200 ? 3.652 -12.493 -28.220 1.00 91.25 200 ASP A N 1
ATOM 1585 C CA . ASP A 1 200 ? 2.619 -12.792 -27.217 1.00 91.25 200 ASP A CA 1
ATOM 1586 C C . ASP A 1 200 ? 3.217 -13.090 -25.830 1.00 91.25 200 ASP A C 1
ATOM 1588 O O . ASP A 1 200 ? 2.701 -12.624 -24.814 1.00 91.25 200 ASP A O 1
ATOM 1592 N N . ASN A 1 201 ? 4.362 -13.785 -25.777 1.00 92.50 201 ASN A N 1
ATOM 1593 C CA . ASN A 1 201 ? 5.057 -14.039 -24.512 1.00 92.50 201 ASN A CA 1
ATOM 1594 C C . ASN A 1 201 ? 5.537 -12.737 -23.864 1.00 92.50 201 ASN A C 1
ATOM 1596 O O . ASN A 1 201 ? 5.425 -12.580 -22.651 1.00 92.50 201 ASN A O 1
ATOM 1600 N N . GLY A 1 202 ? 6.073 -11.800 -24.647 1.00 94.62 202 GLY A N 1
ATOM 1601 C CA . GLY A 1 202 ? 6.507 -10.500 -24.157 1.00 94.62 202 GLY A CA 1
ATOM 1602 C C . GLY A 1 202 ? 5.342 -9.675 -23.615 1.00 94.62 202 GLY A C 1
ATOM 1603 O O . GLY A 1 202 ? 5.487 -9.021 -22.577 1.00 94.62 202 GLY A O 1
ATOM 1604 N N . ILE A 1 203 ? 4.170 -9.756 -24.257 1.00 96.12 203 ILE A N 1
ATOM 1605 C CA . ILE A 1 203 ? 2.937 -9.139 -23.752 1.00 96.12 203 ILE A CA 1
ATOM 1606 C C . ILE A 1 203 ? 2.584 -9.722 -22.379 1.00 96.12 203 ILE A C 1
ATOM 1608 O O . ILE A 1 203 ? 2.412 -8.966 -21.418 1.00 96.12 203 ILE A O 1
ATOM 1612 N N . ASP A 1 204 ? 2.534 -11.048 -22.261 1.00 95.56 204 ASP A N 1
ATOM 1613 C CA . ASP A 1 204 ? 2.185 -11.728 -21.012 1.00 95.56 204 ASP A CA 1
ATOM 1614 C C . ASP A 1 204 ? 3.202 -11.446 -19.895 1.00 95.56 204 ASP A C 1
ATOM 1616 O O . ASP A 1 204 ? 2.819 -11.122 -18.766 1.00 95.56 204 ASP A O 1
ATOM 1620 N N . LEU A 1 205 ? 4.501 -11.484 -20.200 1.00 96.06 205 LEU A N 1
ATOM 1621 C CA . LEU A 1 205 ? 5.582 -11.146 -19.266 1.00 96.06 205 LEU A CA 1
ATOM 1622 C C . LEU A 1 205 ? 5.453 -9.707 -18.749 1.00 96.06 205 LEU A C 1
ATOM 1624 O O . LEU A 1 205 ? 5.581 -9.455 -17.550 1.00 96.06 205 LEU A O 1
ATOM 1628 N N . THR A 1 206 ? 5.133 -8.762 -19.631 1.00 97.50 206 THR A N 1
ATOM 1629 C CA . THR A 1 206 ? 4.991 -7.345 -19.269 1.00 97.50 206 THR A CA 1
ATOM 1630 C C . THR A 1 206 ? 3.759 -7.102 -18.401 1.00 97.50 206 THR A C 1
ATOM 1632 O O . THR A 1 206 ? 3.829 -6.424 -17.371 1.00 97.50 206 THR A O 1
ATOM 1635 N N . LEU A 1 207 ? 2.616 -7.670 -18.791 1.00 97.75 207 LEU A N 1
ATOM 1636 C CA . LEU A 1 207 ? 1.357 -7.515 -18.065 1.00 97.75 207 LEU A CA 1
ATOM 1637 C C . LEU A 1 207 ? 1.406 -8.193 -16.692 1.00 97.75 207 LEU A C 1
ATOM 1639 O O . LEU A 1 207 ? 0.922 -7.632 -15.707 1.00 97.75 207 LEU A O 1
ATOM 1643 N N . THR A 1 208 ? 2.026 -9.370 -16.596 1.00 96.62 208 THR A N 1
ATOM 1644 C CA . THR A 1 208 ? 2.206 -10.056 -15.310 1.00 96.62 208 THR A CA 1
ATOM 1645 C C . THR A 1 208 ? 3.185 -9.315 -14.404 1.00 96.62 208 THR A C 1
ATOM 1647 O O . THR A 1 208 ? 2.894 -9.170 -13.217 1.00 96.62 208 THR A O 1
ATOM 1650 N N . ALA A 1 209 ? 4.271 -8.749 -14.944 1.00 97.12 209 ALA A N 1
ATOM 1651 C CA . ALA A 1 209 ? 5.180 -7.887 -14.187 1.00 97.12 209 ALA A CA 1
ATOM 1652 C C . ALA A 1 209 ? 4.457 -6.669 -13.583 1.00 97.12 209 ALA A C 1
ATOM 1654 O O . ALA A 1 209 ? 4.654 -6.350 -12.407 1.00 97.12 209 ALA A O 1
ATOM 1655 N N . TYR A 1 210 ? 3.577 -6.023 -14.359 1.00 97.56 210 TYR A N 1
ATOM 1656 C CA . TYR A 1 210 ? 2.729 -4.932 -13.872 1.00 97.56 210 TYR A CA 1
ATOM 1657 C C . TYR A 1 210 ? 1.827 -5.375 -12.710 1.00 97.56 210 TYR A C 1
ATOM 1659 O O . TYR A 1 210 ? 1.850 -4.757 -11.642 1.00 97.56 210 TYR A O 1
ATOM 1667 N N . VAL A 1 211 ? 1.064 -6.460 -12.889 1.00 97.25 211 VAL A N 1
ATOM 1668 C CA . VAL A 1 211 ? 0.132 -6.961 -11.862 1.00 97.25 211 VAL A CA 1
ATOM 1669 C C . VAL A 1 211 ? 0.876 -7.344 -10.584 1.00 97.25 211 VAL A C 1
ATOM 1671 O O . VAL A 1 211 ? 0.453 -6.964 -9.493 1.00 97.25 211 VAL A O 1
ATOM 1674 N N . GLN A 1 212 ? 2.006 -8.047 -10.703 1.00 95.94 212 GLN A N 1
ATOM 1675 C CA . GLN A 1 212 ? 2.819 -8.455 -9.556 1.00 95.94 212 GLN A CA 1
ATOM 1676 C C . GLN A 1 212 ? 3.310 -7.252 -8.744 1.00 95.94 212 GLN A C 1
ATOM 1678 O O . GLN A 1 212 ? 3.202 -7.249 -7.513 1.00 95.94 212 GLN A O 1
ATOM 1683 N N . GLU A 1 213 ? 3.818 -6.206 -9.404 1.00 94.12 213 GLU A N 1
ATOM 1684 C CA . GLU A 1 213 ? 4.297 -5.022 -8.691 1.00 94.12 213 GLU A CA 1
ATOM 1685 C C . GLU A 1 213 ? 3.174 -4.170 -8.102 1.00 94.12 213 GLU A C 1
ATOM 1687 O O . GLU A 1 213 ? 3.321 -3.659 -6.984 1.00 94.12 213 GLU A O 1
ATOM 1692 N N . MET A 1 214 ? 2.039 -4.059 -8.790 1.00 93.94 214 MET A N 1
ATOM 1693 C CA . MET A 1 214 ? 0.864 -3.388 -8.243 1.00 93.94 214 MET A CA 1
ATOM 1694 C C . MET A 1 214 ? 0.332 -4.096 -7.006 1.00 93.94 214 MET A C 1
ATOM 1696 O O . MET A 1 214 ? 0.221 -3.460 -5.959 1.00 93.94 214 MET A O 1
ATOM 1700 N N . GLU A 1 215 ? 0.083 -5.404 -7.070 1.00 94.56 215 GLU A N 1
ATOM 1701 C CA . GLU A 1 215 ? -0.426 -6.174 -5.929 1.00 94.56 215 GLU A CA 1
ATOM 1702 C C . GLU A 1 215 ? 0.509 -6.103 -4.725 1.00 94.56 215 GLU A C 1
ATOM 1704 O O . GLU A 1 215 ? 0.067 -5.911 -3.588 1.00 94.56 215 GLU A O 1
ATOM 1709 N N . ARG A 1 216 ? 1.823 -6.171 -4.960 1.00 93.50 216 ARG A N 1
ATOM 1710 C CA . ARG A 1 216 ? 2.809 -6.011 -3.891 1.00 93.50 216 ARG A CA 1
ATOM 1711 C C . ARG A 1 216 ? 2.679 -4.648 -3.210 1.00 93.50 216 ARG A C 1
ATOM 1713 O O . ARG A 1 216 ? 2.718 -4.576 -1.980 1.00 93.50 216 ARG A O 1
ATOM 1720 N N . ARG A 1 217 ? 2.553 -3.561 -3.975 1.00 91.44 217 ARG A N 1
ATOM 1721 C CA . ARG A 1 217 ? 2.461 -2.191 -3.437 1.00 91.44 217 ARG A CA 1
ATOM 1722 C C . ARG A 1 217 ? 1.115 -1.917 -2.773 1.00 91.44 217 ARG A C 1
ATOM 1724 O O . ARG A 1 217 ? 1.095 -1.337 -1.688 1.00 91.44 217 ARG A O 1
ATOM 1731 N N . LEU A 1 218 ? 0.025 -2.402 -3.360 1.00 91.00 218 LEU A N 1
ATOM 1732 C CA . LEU A 1 218 ? -1.308 -2.405 -2.761 1.00 91.00 218 LEU A CA 1
ATOM 1733 C C . LEU A 1 218 ? -1.325 -3.180 -1.447 1.00 91.00 218 LEU A C 1
ATOM 1735 O O . LEU A 1 218 ? -1.885 -2.716 -0.461 1.00 91.00 218 LEU A O 1
ATOM 1739 N N . GLY A 1 219 ? -0.637 -4.322 -1.381 1.00 88.31 219 GLY A N 1
ATOM 1740 C CA . GLY A 1 219 ? -0.434 -5.074 -0.145 1.00 88.31 219 GLY A CA 1
ATOM 1741 C C . GLY A 1 219 ? 0.238 -4.247 0.956 1.00 88.31 219 GLY A C 1
ATOM 1742 O O . GLY A 1 219 ? -0.184 -4.305 2.110 1.00 88.31 219 GLY A O 1
ATOM 1743 N N . GLN A 1 220 ? 1.240 -3.428 0.621 1.00 85.38 220 GLN A N 1
ATOM 1744 C CA . GLN A 1 220 ? 1.858 -2.524 1.601 1.00 85.38 220 GLN A CA 1
ATOM 1745 C C . GLN A 1 220 ? 0.927 -1.375 2.006 1.00 85.38 220 GLN A C 1
ATOM 1747 O O . GLN A 1 220 ? 0.856 -1.046 3.190 1.00 85.38 220 GLN A O 1
ATOM 1752 N N . LYS A 1 221 ? 0.172 -0.800 1.060 1.00 83.75 221 LYS A N 1
ATOM 1753 C CA . LYS A 1 221 ? -0.828 0.238 1.358 1.00 83.75 221 LYS A CA 1
ATOM 1754 C C . LYS A 1 221 ? -1.913 -0.301 2.296 1.00 83.75 221 LYS A C 1
ATOM 1756 O O . LYS A 1 221 ? -2.168 0.310 3.328 1.00 83.75 221 LYS A O 1
ATOM 1761 N N . ARG A 1 222 ? -2.443 -1.499 2.016 1.00 80.12 222 ARG A N 1
ATOM 1762 C CA . ARG A 1 222 ? -3.389 -2.242 2.870 1.00 80.12 222 ARG A CA 1
ATOM 1763 C C . ARG A 1 222 ? -2.885 -2.407 4.303 1.00 80.12 222 ARG A C 1
ATOM 1765 O O . ARG A 1 222 ? -3.627 -2.118 5.238 1.00 80.12 222 ARG A O 1
ATOM 1772 N N . LYS A 1 223 ? -1.620 -2.808 4.486 1.00 73.19 223 LYS A N 1
ATOM 1773 C CA . LYS A 1 223 ? -1.001 -2.905 5.822 1.00 73.19 223 LYS A CA 1
ATOM 1774 C C . LYS A 1 223 ? -0.976 -1.561 6.552 1.00 73.19 223 LYS A C 1
ATOM 1776 O O . LYS A 1 223 ? -1.246 -1.528 7.745 1.00 73.19 223 LYS A O 1
ATOM 1781 N N . GLY A 1 224 ? -0.695 -0.468 5.840 1.00 69.88 224 GLY A N 1
ATOM 1782 C CA . GLY A 1 224 ? -0.751 0.884 6.402 1.00 69.88 224 GLY A CA 1
ATOM 1783 C C . GLY A 1 224 ? -2.164 1.321 6.809 1.00 69.88 224 GLY A C 1
ATOM 1784 O O . GLY A 1 224 ? -2.321 1.971 7.839 1.00 69.88 224 GLY A O 1
ATOM 1785 N N . ARG A 1 225 ? -3.196 0.937 6.042 1.00 68.19 225 ARG A N 1
ATOM 1786 C CA . ARG A 1 225 ? -4.602 1.278 6.339 1.00 68.19 225 ARG A CA 1
ATOM 1787 C C . ARG A 1 225 ? -5.153 0.557 7.563 1.00 68.19 225 ARG A C 1
ATOM 1789 O O . ARG A 1 225 ? -5.823 1.183 8.378 1.00 68.19 225 ARG A O 1
ATOM 1796 N N . GLY A 1 226 ? -4.839 -0.732 7.714 1.00 59.94 226 GLY A N 1
ATOM 1797 C CA . GLY A 1 226 ? -5.338 -1.548 8.827 1.00 59.94 226 GLY A CA 1
ATOM 1798 C C . GLY A 1 226 ? -4.997 -0.992 10.216 1.00 59.94 226 GLY A C 1
ATOM 1799 O O . GLY A 1 226 ? -5.750 -1.233 11.152 1.00 59.94 226 GLY A O 1
ATOM 1800 N N . GLY A 1 227 ? -3.911 -0.218 10.344 1.00 56.59 227 GLY A N 1
ATOM 1801 C CA . GLY A 1 227 ? -3.564 0.472 11.592 1.00 56.59 227 GLY A CA 1
ATOM 1802 C C . GLY A 1 227 ? -4.412 1.718 11.884 1.00 56.59 227 GLY A C 1
ATOM 1803 O O . GLY A 1 227 ? -4.752 1.954 13.031 1.00 56.59 227 GLY A O 1
ATOM 1804 N N . ARG A 1 228 ? -4.809 2.494 10.862 1.00 60.81 228 ARG A N 1
ATOM 1805 C CA . ARG A 1 228 ? -5.513 3.785 11.042 1.00 60.81 228 ARG A CA 1
ATOM 1806 C C . ARG A 1 228 ? -7.036 3.659 11.142 1.00 60.81 228 ARG A C 1
ATOM 1808 O O . ARG A 1 228 ? -7.679 4.448 11.823 1.00 60.81 228 ARG A O 1
ATOM 1815 N N . SER A 1 229 ? -7.624 2.651 10.496 1.00 62.53 229 SER A N 1
ATOM 1816 C CA . SER A 1 229 ? -9.087 2.533 10.392 1.00 62.53 229 SER A CA 1
ATOM 1817 C C . SER A 1 229 ? -9.804 2.308 11.734 1.00 62.53 229 SER A C 1
ATOM 1819 O O . SER A 1 229 ? -10.956 2.711 11.867 1.00 62.53 229 SER A O 1
ATOM 1821 N N . LEU A 1 230 ? -9.172 1.651 12.715 1.00 60.47 230 LEU A N 1
ATOM 1822 C CA . LEU A 1 230 ? -9.785 1.361 14.026 1.00 60.47 230 LEU A CA 1
ATOM 1823 C C . LEU A 1 230 ? -9.665 2.540 15.007 1.00 60.47 230 LEU A C 1
ATOM 1825 O O . LEU A 1 230 ? -10.581 2.792 15.797 1.00 60.47 230 LEU A O 1
ATOM 1829 N N . GLU A 1 231 ? -8.577 3.307 14.906 1.00 65.44 231 GLU A N 1
ATOM 1830 C CA . GLU A 1 231 ? -8.414 4.585 15.611 1.00 65.44 231 GLU A CA 1
ATOM 1831 C C . GLU A 1 231 ? -9.492 5.590 15.176 1.00 65.44 231 GLU A C 1
ATOM 1833 O O . GLU A 1 231 ? -10.076 6.290 16.009 1.00 65.44 231 GLU A O 1
ATOM 1838 N N . ASP A 1 232 ? -9.828 5.600 13.881 1.00 75.62 232 ASP A N 1
ATOM 1839 C CA . ASP A 1 232 ? -10.867 6.464 13.320 1.00 75.62 232 ASP A CA 1
ATOM 1840 C C . ASP A 1 232 ? -12.280 6.113 13.823 1.00 75.62 232 ASP A C 1
ATOM 1842 O O . ASP A 1 232 ? -13.055 7.026 14.119 1.00 75.62 232 ASP A O 1
ATOM 1846 N N . VAL A 1 233 ? -12.610 4.823 13.991 1.00 83.19 233 VAL A N 1
ATOM 1847 C CA . VAL A 1 233 ? -13.892 4.384 14.589 1.00 83.19 233 VAL A CA 1
ATOM 1848 C C . VAL A 1 233 ? -14.004 4.851 16.030 1.00 83.19 233 VAL A C 1
ATOM 1850 O O . VAL A 1 233 ? -15.017 5.433 16.420 1.00 83.19 233 VAL A O 1
ATOM 1853 N N . THR A 1 234 ? -12.956 4.607 16.820 1.00 87.38 234 THR A N 1
ATOM 1854 C CA . THR A 1 234 ? -12.924 4.987 18.237 1.00 87.38 234 THR A CA 1
ATOM 1855 C C . THR A 1 234 ? -13.090 6.496 18.375 1.00 87.38 234 THR A C 1
ATOM 1857 O O . THR A 1 234 ? -13.943 6.962 19.129 1.00 87.38 234 THR A O 1
ATOM 1860 N N . SER A 1 235 ? -12.348 7.263 17.574 1.00 87.56 235 SER A N 1
ATOM 1861 C CA . SER A 1 235 ? -12.443 8.722 17.548 1.00 87.56 235 SER A CA 1
ATOM 1862 C C . SER A 1 235 ? -13.835 9.202 17.136 1.00 87.56 235 SER A C 1
ATOM 1864 O O . SER A 1 235 ? -14.361 10.126 17.753 1.00 87.56 235 SER A O 1
ATOM 1866 N N . LEU A 1 236 ? -14.466 8.580 16.131 1.00 88.50 236 LEU A N 1
ATOM 1867 C CA . LEU A 1 236 ? -15.824 8.947 15.726 1.00 88.50 236 LEU A CA 1
ATOM 1868 C C . LEU A 1 236 ? -16.829 8.729 16.863 1.00 88.50 236 LEU A C 1
ATOM 1870 O O . LEU A 1 236 ? -17.606 9.637 17.153 1.00 88.50 236 LEU A O 1
ATOM 1874 N N . ILE A 1 237 ? -16.806 7.551 17.497 1.00 91.19 237 ILE A N 1
ATOM 1875 C CA . ILE A 1 237 ? -17.701 7.216 18.612 1.00 91.19 237 ILE A CA 1
ATOM 1876 C C . ILE A 1 237 ? -17.531 8.247 19.727 1.00 91.19 237 ILE A C 1
ATOM 1878 O O . ILE A 1 237 ? -18.504 8.852 20.171 1.00 91.19 237 ILE A O 1
ATOM 1882 N N . LEU A 1 238 ? -16.290 8.479 20.157 1.00 92.94 238 LEU A N 1
ATOM 1883 C CA . LEU A 1 238 ? -16.005 9.367 21.278 1.00 92.94 238 LEU A CA 1
ATOM 1884 C C . LEU A 1 238 ? -16.421 10.812 20.989 1.00 92.94 238 LEU A C 1
ATOM 1886 O O . LEU A 1 238 ? -17.089 11.427 21.821 1.00 92.94 238 LEU A O 1
ATOM 1890 N N . ASN A 1 239 ? -16.112 11.321 19.796 1.00 91.56 239 ASN A N 1
ATOM 1891 C CA . ASN A 1 239 ? -16.494 12.671 19.388 1.00 91.56 239 ASN A CA 1
ATOM 1892 C C . ASN A 1 239 ? -18.016 12.838 19.295 1.00 91.56 239 ASN A C 1
ATOM 1894 O O . ASN A 1 239 ? -18.535 13.871 19.714 1.00 91.56 239 ASN A O 1
ATOM 1898 N N . HIS A 1 240 ? -18.739 11.836 18.781 1.00 92.19 240 HIS A N 1
ATOM 1899 C CA . HIS A 1 240 ? -20.201 11.881 18.687 1.00 92.19 240 HIS A CA 1
ATOM 1900 C C . HIS A 1 240 ? -20.859 12.039 20.065 1.00 92.19 240 HIS A C 1
ATOM 1902 O O . HIS A 1 240 ? -21.796 12.817 20.218 1.00 92.19 240 HIS A O 1
ATOM 1908 N N . PHE A 1 241 ? -20.331 11.356 21.084 1.00 92.69 241 PHE A N 1
ATOM 1909 C CA . PHE A 1 241 ? -20.820 11.466 22.463 1.00 92.69 241 PHE A CA 1
ATOM 1910 C C . PHE A 1 241 ? -20.166 12.604 23.269 1.00 92.69 241 PHE A C 1
ATOM 1912 O O . PHE A 1 241 ? -20.382 12.706 24.475 1.00 92.69 241 PHE A O 1
ATOM 1919 N N . GLY A 1 242 ? -19.393 13.482 22.621 1.00 92.25 242 GLY A N 1
ATOM 1920 C CA . GLY A 1 242 ? -18.822 14.679 23.242 1.00 92.25 242 GLY A CA 1
ATOM 1921 C C . GLY A 1 242 ? -17.614 14.430 24.150 1.00 92.25 242 GLY A C 1
ATOM 1922 O O . GLY A 1 242 ? -17.285 15.283 24.975 1.00 92.25 242 GLY A O 1
ATOM 1923 N N . PHE A 1 243 ? -16.938 13.286 24.023 1.00 93.12 243 PHE A N 1
ATOM 1924 C CA . PHE A 1 243 ? -15.707 13.014 24.764 1.00 93.12 243 PHE A CA 1
ATOM 1925 C C . PHE A 1 243 ? -14.494 13.649 24.079 1.00 93.12 243 PHE A C 1
ATOM 1927 O O . PHE A 1 243 ? -14.339 13.577 22.863 1.00 93.12 243 PHE A O 1
ATOM 1934 N N . VAL A 1 244 ? -13.599 14.235 24.878 1.00 89.75 244 VAL A N 1
ATOM 1935 C CA . VAL A 1 244 ? -12.385 14.900 24.385 1.00 89.75 244 VAL A CA 1
ATOM 1936 C C . VAL A 1 244 ? -11.167 14.011 24.624 1.00 89.75 244 VAL A C 1
ATOM 1938 O O . VAL A 1 244 ? -10.788 13.758 25.770 1.00 89.75 244 VAL A O 1
ATOM 1941 N N . SER A 1 245 ? -10.535 13.564 23.536 1.00 91.31 245 SER A N 1
ATOM 1942 C CA . SER A 1 245 ? -9.286 12.795 23.570 1.00 91.31 245 SER A CA 1
ATOM 1943 C C . SER A 1 245 ? -8.120 13.592 24.151 1.00 91.31 245 SER A C 1
ATOM 1945 O O . SER A 1 245 ? -8.005 14.799 23.926 1.00 91.31 245 SER A O 1
ATOM 1947 N N . CYS A 1 246 ? -7.200 12.909 24.825 1.00 89.88 246 CYS A N 1
ATOM 1948 C CA . CYS A 1 246 ? -5.934 13.465 25.285 1.00 89.88 246 CYS A CA 1
ATOM 1949 C C . CYS A 1 246 ? -4.739 12.646 24.760 1.00 89.88 246 CYS A C 1
ATOM 1951 O O . CYS A 1 246 ? -4.911 11.516 24.301 1.00 89.88 246 CYS A O 1
ATOM 1953 N N . PRO A 1 247 ? -3.512 13.197 24.804 1.00 88.38 247 PRO A N 1
ATOM 1954 C CA . PRO A 1 247 ? -2.312 12.421 24.515 1.00 88.38 247 PRO A CA 1
ATOM 1955 C C . PRO A 1 247 ? -2.125 11.270 25.509 1.00 88.38 247 PRO A C 1
ATOM 1957 O O . PRO A 1 247 ? -2.532 11.364 26.670 1.00 88.38 247 PRO A O 1
ATOM 1960 N N . ALA A 1 248 ? -1.442 10.215 25.062 1.00 87.12 248 ALA A N 1
ATOM 1961 C CA . ALA A 1 248 ? -1.047 9.105 25.920 1.00 87.12 248 ALA A CA 1
ATOM 1962 C C . ALA A 1 248 ? -0.191 9.576 27.119 1.00 87.12 248 ALA A C 1
ATOM 1964 O O . ALA A 1 248 ? 0.527 10.579 27.006 1.00 87.12 248 ALA A O 1
ATOM 1965 N N . PRO A 1 249 ? -0.209 8.854 28.256 1.00 85.31 249 PRO A N 1
ATOM 1966 C CA . PRO A 1 249 ? 0.652 9.169 29.390 1.00 85.31 249 PRO A CA 1
ATOM 1967 C C . PRO A 1 249 ? 2.135 9.123 28.991 1.00 85.31 249 PRO A C 1
ATOM 1969 O O . PRO A 1 249 ? 2.607 8.148 28.404 1.00 85.31 249 PRO A O 1
ATOM 1972 N N . SER A 1 250 ? 2.893 10.167 29.334 1.00 81.88 250 SER A N 1
ATOM 1973 C CA . SER A 1 250 ? 4.324 10.236 29.021 1.00 81.88 250 SER A CA 1
ATOM 1974 C C . SER A 1 250 ? 5.084 9.035 29.583 1.00 81.88 250 SER A C 1
ATOM 1976 O O . SER A 1 250 ? 4.936 8.695 30.756 1.00 81.88 250 SER A O 1
ATOM 1978 N N . HIS A 1 251 ? 5.948 8.437 28.758 1.00 78.69 251 HIS A N 1
ATOM 1979 C CA . HIS A 1 251 ? 6.775 7.273 29.107 1.00 78.69 251 HIS A CA 1
ATOM 1980 C C . HIS A 1 251 ? 5.992 6.015 29.507 1.00 78.69 251 HIS A C 1
ATOM 1982 O O . HIS A 1 251 ? 6.587 5.096 30.073 1.00 78.69 251 HIS A O 1
ATOM 1988 N N . PHE A 1 252 ? 4.687 5.965 29.230 1.00 76.62 252 PHE A N 1
ATOM 1989 C CA . PHE A 1 252 ? 3.919 4.734 29.301 1.00 76.62 252 PHE A CA 1
ATOM 1990 C C . PHE A 1 252 ? 3.940 4.060 27.933 1.00 76.62 252 PHE A C 1
ATOM 1992 O O . PHE A 1 252 ? 3.503 4.638 26.937 1.00 76.62 252 PHE A O 1
ATOM 1999 N N . GLN A 1 253 ? 4.458 2.839 27.886 1.00 67.38 253 GLN A N 1
ATOM 2000 C CA . GLN A 1 253 ? 4.357 1.988 26.713 1.00 67.38 253 GLN A CA 1
ATOM 2001 C C . GLN A 1 253 ? 3.299 0.937 27.021 1.00 67.38 253 GLN A C 1
ATOM 2003 O O . GLN A 1 253 ? 3.528 0.055 27.840 1.00 67.38 253 GLN A O 1
ATOM 2008 N N . ALA A 1 254 ? 2.120 1.094 26.422 1.00 62.97 254 ALA A N 1
ATOM 2009 C CA . ALA A 1 254 ? 1.031 0.150 26.601 1.00 62.97 254 ALA A CA 1
ATOM 2010 C C . ALA A 1 254 ? 1.342 -1.139 25.833 1.00 62.97 254 ALA A C 1
ATOM 2012 O O . ALA A 1 254 ? 1.603 -1.098 24.631 1.00 62.97 254 ALA A O 1
ATOM 2013 N N . ASP A 1 255 ? 1.272 -2.277 26.516 1.00 60.56 255 ASP A N 1
ATOM 2014 C CA . ASP A 1 255 ? 1.480 -3.588 25.891 1.00 60.56 255 ASP A CA 1
ATOM 2015 C C . ASP A 1 255 ? 0.245 -4.096 25.128 1.00 60.56 255 ASP A C 1
ATOM 2017 O O . ASP A 1 255 ? 0.333 -5.027 24.329 1.00 60.56 255 ASP A O 1
ATOM 2021 N N . ILE A 1 256 ? -0.914 -3.469 25.351 1.00 66.00 256 ILE A N 1
ATOM 2022 C CA . ILE A 1 256 ? -2.094 -3.591 24.495 1.00 66.00 256 ILE A CA 1
ATOM 2023 C C . ILE A 1 256 ? -2.279 -2.272 23.751 1.00 66.00 256 ILE A C 1
ATOM 2025 O O . ILE A 1 256 ? -2.209 -1.198 24.342 1.00 66.00 256 ILE A O 1
ATOM 2029 N N . GLU A 1 257 ? -2.532 -2.377 22.448 1.00 72.38 257 GLU A N 1
ATOM 2030 C CA . GLU A 1 257 ? -2.825 -1.255 21.558 1.00 72.38 257 GLU A CA 1
ATOM 2031 C C . GLU A 1 257 ? -4.037 -0.461 22.076 1.00 72.38 257 GLU A C 1
ATOM 2033 O O . GLU A 1 257 ? -5.171 -0.949 22.063 1.00 72.38 257 GLU A O 1
ATOM 2038 N N . VAL A 1 258 ? -3.771 0.749 22.572 1.00 82.44 258 VAL A N 1
ATOM 2039 C CA . VAL A 1 258 ? -4.781 1.727 22.982 1.00 82.44 258 VAL A CA 1
ATOM 2040 C C . VAL A 1 258 ? -4.996 2.687 21.822 1.00 82.44 258 VAL A C 1
ATOM 2042 O O . VAL A 1 258 ? -4.067 3.394 21.440 1.00 82.44 258 VAL A O 1
ATOM 2045 N N . ASP A 1 259 ? -6.218 2.725 21.297 1.00 82.75 259 ASP A N 1
ATOM 2046 C CA . ASP A 1 259 ? -6.568 3.546 20.136 1.00 82.75 259 ASP A CA 1
ATOM 2047 C C . ASP A 1 259 ? -6.763 5.018 20.538 1.00 82.75 259 ASP A C 1
ATOM 2049 O O . ASP A 1 259 ? -6.468 5.938 19.779 1.00 82.75 259 ASP A O 1
ATOM 2053 N N . THR A 1 260 ? -7.286 5.282 21.740 1.00 89.50 260 THR A N 1
ATOM 2054 C CA . THR A 1 260 ? -7.507 6.649 22.236 1.00 89.50 260 THR A CA 1
ATOM 2055 C C . THR A 1 260 ? -7.401 6.716 23.753 1.00 89.50 260 THR A C 1
ATOM 2057 O O . THR A 1 260 ? -7.794 5.792 24.464 1.00 89.50 260 THR A O 1
ATOM 2060 N N . TRP A 1 261 ? -6.900 7.843 24.255 1.00 92.19 261 TRP A N 1
ATOM 2061 C CA . TRP A 1 261 ? -6.836 8.140 25.680 1.00 92.19 261 TRP A CA 1
ATOM 2062 C C . TRP A 1 261 ? -7.830 9.230 26.054 1.00 92.19 261 TRP A C 1
ATOM 2064 O O . TRP A 1 261 ? -7.983 10.221 25.339 1.00 92.19 261 TRP A O 1
ATOM 2074 N N . LEU A 1 262 ? -8.475 9.057 27.203 1.00 93.44 262 LEU A N 1
ATOM 2075 C CA . LEU A 1 262 ? -9.290 10.079 27.851 1.00 93.44 262 LEU A CA 1
ATOM 2076 C C . LEU A 1 262 ? -8.722 10.411 29.222 1.00 93.44 262 LEU A C 1
ATOM 2078 O O . LEU A 1 262 ? -8.038 9.596 29.846 1.00 93.44 262 LEU A O 1
ATOM 2082 N N . ARG A 1 263 ? -9.034 11.616 29.699 1.00 93.12 263 ARG A N 1
ATOM 2083 C CA . ARG A 1 263 ? -8.653 12.072 31.033 1.00 93.12 263 ARG A CA 1
ATOM 2084 C C . ARG A 1 263 ? -9.889 12.289 31.892 1.00 93.12 263 ARG A C 1
ATOM 2086 O O . ARG A 1 263 ? -10.828 12.950 31.463 1.00 93.12 263 ARG A O 1
ATOM 2093 N N . THR A 1 264 ? -9.862 11.748 33.100 1.00 93.12 264 THR A N 1
ATOM 2094 C CA . THR A 1 264 ? -10.909 11.938 34.105 1.00 93.12 264 THR A CA 1
ATOM 2095 C C . THR A 1 264 ? -10.784 13.298 34.791 1.00 93.12 264 THR A C 1
ATOM 2097 O O . THR A 1 264 ? -9.741 13.963 34.701 1.00 93.12 264 THR A O 1
ATOM 2100 N N . GLU A 1 265 ? -11.815 13.706 35.532 1.00 90.50 265 GLU A N 1
ATOM 2101 C CA . GLU A 1 265 ? -11.802 14.953 36.303 1.00 90.50 265 GLU A CA 1
ATOM 2102 C C . GLU A 1 265 ? -10.713 14.951 37.388 1.00 90.50 265 GLU A C 1
ATOM 2104 O O . GLU A 1 265 ? -10.049 15.972 37.602 1.00 90.50 265 GLU A O 1
ATOM 2109 N N . ARG A 1 266 ? -10.412 13.795 38.007 1.00 90.81 266 ARG A N 1
ATOM 2110 C CA . ARG A 1 266 ? -9.283 13.678 38.959 1.00 90.81 266 ARG A CA 1
ATOM 2111 C C . ARG A 1 266 ? -7.936 13.421 38.287 1.00 90.81 266 ARG A C 1
ATOM 2113 O O . ARG A 1 266 ? -6.946 13.128 38.962 1.00 90.81 266 ARG A O 1
ATOM 2120 N N . LYS A 1 267 ? -7.856 13.622 36.969 1.00 90.69 267 LYS A N 1
ATOM 2121 C CA . LYS A 1 267 ? -6.629 13.577 36.162 1.00 90.69 267 LYS A CA 1
ATOM 2122 C C . LYS A 1 267 ? -6.020 12.180 36.004 1.00 90.69 267 LYS A C 1
ATOM 2124 O O . LYS A 1 267 ? -4.817 12.107 35.726 1.00 90.69 267 LYS A O 1
ATOM 2129 N N . PHE A 1 268 ? -6.818 11.123 36.135 1.00 92.62 268 PHE A N 1
ATOM 2130 C CA . PHE A 1 268 ? -6.445 9.769 35.726 1.00 92.62 268 PHE A CA 1
ATOM 2131 C C . PHE A 1 268 ? -6.703 9.564 34.230 1.00 92.62 268 PHE A C 1
ATOM 2133 O O . PHE A 1 268 ? -7.475 10.295 33.612 1.00 92.62 268 PHE A O 1
ATOM 2140 N N . TYR A 1 269 ? -6.029 8.585 33.642 1.00 92.81 269 TYR A N 1
ATOM 2141 C CA . TYR A 1 269 ? -6.161 8.197 32.247 1.00 92.81 269 TYR A CA 1
ATOM 2142 C C . TYR A 1 269 ? -7.058 6.971 32.106 1.00 92.81 269 TYR A C 1
ATOM 2144 O O . TYR A 1 269 ? -6.961 6.025 32.890 1.00 92.81 269 TYR A O 1
ATOM 2152 N N . ILE A 1 270 ? -7.897 6.978 31.077 1.00 93.50 270 ILE A N 1
ATOM 2153 C CA . ILE A 1 270 ? -8.667 5.820 30.624 1.00 93.50 270 ILE A CA 1
ATOM 2154 C C . ILE A 1 270 ? -8.187 5.502 29.213 1.00 93.50 270 ILE A C 1
ATOM 2156 O O . ILE A 1 270 ? -8.296 6.346 28.321 1.00 93.50 270 ILE A O 1
ATOM 2160 N N . GLY A 1 271 ? -7.627 4.309 29.024 1.00 91.75 271 GLY A N 1
ATOM 2161 C CA . GLY A 1 271 ? -7.258 3.821 27.697 1.00 91.75 271 GLY A CA 1
ATOM 2162 C C . GLY A 1 271 ? -8.453 3.136 27.047 1.00 91.75 271 GLY A C 1
ATOM 2163 O O . GLY A 1 271 ? -9.086 2.296 27.679 1.00 91.75 271 GLY A O 1
ATOM 2164 N N . ILE A 1 272 ? -8.774 3.481 25.805 1.00 91.81 272 ILE A N 1
ATOM 2165 C CA . ILE A 1 272 ? -9.894 2.905 25.057 1.00 91.81 272 ILE A CA 1
ATOM 2166 C C . ILE A 1 272 ? -9.367 2.238 23.797 1.00 91.81 272 ILE A C 1
ATOM 2168 O O . ILE A 1 272 ? -8.503 2.774 23.105 1.00 91.81 272 ILE A O 1
ATOM 2172 N N . SER A 1 273 ? -9.922 1.072 23.487 1.00 88.06 273 SER A N 1
ATOM 2173 C CA . SER A 1 273 ? -9.708 0.415 22.204 1.00 88.06 273 SER A CA 1
ATOM 2174 C C . SER A 1 273 ? -11.008 -0.165 21.659 1.00 88.06 273 SER A C 1
ATOM 2176 O O . SER A 1 273 ? -11.790 -0.757 22.409 1.00 88.06 273 SER A O 1
ATOM 2178 N N . CYS A 1 274 ? -11.220 -0.027 20.355 1.00 86.44 274 CYS A N 1
ATOM 2179 C CA . CYS A 1 274 ? -12.299 -0.686 19.628 1.00 86.44 274 CYS A CA 1
ATOM 2180 C C . CYS A 1 274 ? -11.678 -1.718 18.693 1.00 86.44 274 CYS A C 1
ATOM 2182 O O . CYS A 1 274 ? -10.895 -1.388 17.803 1.00 86.44 274 CYS A O 1
ATOM 2184 N N . LYS A 1 275 ? -12.003 -2.995 18.891 1.00 78.50 275 LYS A N 1
ATOM 2185 C CA . LYS A 1 275 ? -11.393 -4.098 18.143 1.00 78.50 275 LYS A CA 1
ATOM 2186 C C . LYS A 1 275 ? -12.463 -5.085 17.702 1.00 78.50 275 LYS A C 1
ATOM 2188 O O . LYS A 1 275 ? -13.462 -5.296 18.373 1.00 78.50 275 LYS A O 1
ATOM 2193 N N . ARG A 1 276 ? -12.220 -5.785 16.597 1.00 76.88 276 ARG A N 1
ATOM 2194 C CA . ARG A 1 276 ? -13.049 -6.941 16.233 1.00 76.88 276 ARG A CA 1
ATOM 2195 C C . ARG A 1 276 ? -12.731 -8.154 17.114 1.00 76.88 276 ARG A C 1
ATOM 2197 O O . ARG A 1 276 ? -13.638 -8.795 17.615 1.00 76.88 276 ARG A O 1
ATOM 2204 N N . THR A 1 277 ? -11.442 -8.448 17.307 1.00 77.44 277 THR A N 1
ATOM 2205 C CA . THR A 1 277 ? -10.903 -9.604 18.059 1.00 77.44 277 THR A CA 1
ATOM 2206 C C . THR A 1 277 ? -9.602 -9.211 18.765 1.00 77.44 277 THR A C 1
ATOM 2208 O O . THR A 1 277 ? -8.847 -8.415 18.202 1.00 77.44 277 THR A O 1
ATOM 2211 N N . LEU A 1 278 ? -9.275 -9.810 19.915 1.00 75.00 278 LEU A N 1
ATOM 2212 C CA . LEU A 1 278 ? -8.055 -9.495 20.687 1.00 75.00 278 LEU A CA 1
ATOM 2213 C C . LEU A 1 278 ? -6.812 -10.308 20.239 1.00 75.00 278 LEU A C 1
ATOM 2215 O O . LEU A 1 278 ? -5.668 -9.869 20.360 1.00 75.00 278 LEU A O 1
ATOM 2219 N N . ARG A 1 279 ? -7.045 -11.495 19.677 1.00 74.69 279 ARG A N 1
ATOM 2220 C CA . ARG A 1 279 ? -6.109 -12.524 19.192 1.00 74.69 279 ARG A CA 1
ATOM 2221 C C . ARG A 1 279 ? -5.000 -12.885 20.182 1.00 74.69 279 ARG A C 1
ATOM 2223 O O . ARG A 1 279 ? -5.306 -13.198 21.330 1.00 74.69 279 ARG A O 1
ATOM 2230 N N . GLU A 1 280 ? -3.740 -12.948 19.747 1.00 67.88 280 GLU A N 1
ATOM 2231 C CA . GLU A 1 280 ? -2.541 -13.215 20.555 1.00 67.88 280 GLU A CA 1
ATOM 2232 C C . GLU A 1 280 ? -1.918 -11.960 21.182 1.00 67.88 280 GLU A C 1
ATOM 2234 O O . GLU A 1 280 ? -1.016 -12.087 22.008 1.00 67.88 280 GLU A O 1
ATOM 2239 N N . ARG A 1 281 ? -2.413 -10.762 20.838 1.00 61.41 281 ARG A N 1
ATOM 2240 C CA . ARG A 1 281 ? -1.818 -9.477 21.250 1.00 61.41 281 ARG A CA 1
ATOM 2241 C C . ARG A 1 281 ? -1.839 -9.251 22.767 1.00 61.41 281 ARG A C 1
ATOM 2243 O O . ARG A 1 281 ? -0.959 -8.592 23.296 1.00 61.41 281 ARG A O 1
ATOM 2250 N N . TRP A 1 282 ? -2.760 -9.893 23.488 1.00 66.38 282 TRP A N 1
ATOM 2251 C CA . TRP A 1 282 ? -2.799 -9.900 24.960 1.00 66.38 282 TRP A CA 1
ATOM 2252 C C . TRP A 1 282 ? -1.601 -10.589 25.633 1.00 66.38 282 TRP A C 1
ATOM 2254 O O . TRP A 1 282 ? -1.410 -10.434 26.834 1.00 66.38 282 TRP A O 1
ATOM 2264 N N . LYS A 1 283 ? -0.800 -11.385 24.910 1.00 64.31 283 LYS A N 1
ATOM 2265 C CA . LYS A 1 283 ? 0.367 -12.066 25.499 1.00 64.31 283 LYS A CA 1
ATOM 2266 C C . LYS A 1 283 ? 1.531 -11.122 25.782 1.00 64.31 283 LYS A C 1
ATOM 2268 O O . LYS A 1 283 ? 2.491 -11.530 26.423 1.00 64.31 283 LYS A O 1
ATOM 2273 N N . GLN A 1 284 ? 1.461 -9.888 25.294 1.00 58.97 284 GLN A N 1
ATOM 2274 C CA . GLN A 1 284 ? 2.514 -8.902 25.487 1.00 58.97 284 GLN A CA 1
ATOM 2275 C C . GLN A 1 284 ? 2.394 -8.151 26.821 1.00 58.97 284 GLN A C 1
ATOM 2277 O O . GLN A 1 284 ? 3.281 -7.366 27.084 1.00 58.97 284 GLN A O 1
ATOM 2282 N N . VAL A 1 285 ? 1.377 -8.411 27.665 1.00 55.91 285 VAL A N 1
ATOM 2283 C CA . VAL A 1 285 ? 0.920 -7.582 28.815 1.00 55.91 285 VAL A CA 1
ATOM 2284 C C . VAL A 1 285 ? 1.829 -7.641 30.055 1.00 55.91 285 VAL A C 1
ATOM 2286 O O . VAL A 1 285 ? 1.415 -7.993 31.153 1.00 55.91 285 VAL A O 1
ATOM 2289 N N . SER A 1 286 ? 3.094 -7.282 29.884 1.00 53.09 286 SER A N 1
ATOM 2290 C CA . SER A 1 286 ? 4.086 -7.136 30.952 1.00 53.09 286 SER A CA 1
ATOM 2291 C C . SER A 1 286 ? 4.039 -5.781 31.688 1.00 53.09 286 SER A C 1
ATOM 2293 O O . SER A 1 286 ? 4.504 -5.693 32.821 1.00 53.09 286 SER A O 1
ATOM 2295 N N . SER A 1 287 ? 3.463 -4.733 31.089 1.00 55.81 287 SER A N 1
ATOM 2296 C CA . SER A 1 287 ? 3.542 -3.332 31.533 1.00 55.81 287 SER A CA 1
ATOM 2297 C C . SER A 1 287 ? 2.267 -2.787 32.181 1.00 55.81 287 SER A C 1
ATOM 2299 O O . SER A 1 287 ? 2.289 -1.690 32.738 1.00 55.81 287 SER A O 1
ATOM 2301 N N . ALA A 1 288 ? 1.163 -3.541 32.150 1.00 56.34 288 ALA A N 1
ATOM 2302 C CA . ALA A 1 288 ? -0.116 -3.162 32.761 1.00 56.34 288 ALA A CA 1
ATOM 2303 C C . ALA A 1 288 ? -0.314 -3.751 34.171 1.00 56.34 288 ALA A C 1
ATOM 2305 O O . ALA A 1 288 ? -1.444 -3.885 34.632 1.00 56.34 288 ALA A O 1
ATOM 2306 N N . ASP A 1 289 ? 0.758 -4.118 34.878 1.00 69.06 289 ASP A N 1
ATOM 2307 C CA . ASP A 1 289 ? 0.615 -4.505 36.280 1.00 69.06 289 ASP A CA 1
ATOM 2308 C C . ASP A 1 289 ? 0.079 -3.328 37.127 1.00 69.06 289 ASP A C 1
ATOM 2310 O O . ASP A 1 289 ? 0.204 -2.146 36.785 1.00 69.06 289 ASP A O 1
ATOM 2314 N N . SER A 1 290 ? -0.564 -3.641 38.251 1.00 67.06 290 SER A N 1
ATOM 2315 C CA . SER A 1 290 ? -1.226 -2.641 39.103 1.00 67.06 290 SER A CA 1
ATOM 2316 C C . SER A 1 290 ? -0.272 -1.546 39.612 1.00 67.06 290 SER A C 1
ATOM 2318 O O . SER A 1 290 ? -0.686 -0.403 39.823 1.00 67.06 290 SER A O 1
ATOM 2320 N N . SER A 1 291 ? 1.015 -1.877 39.749 1.00 71.25 291 SER A N 1
ATOM 2321 C CA . SER A 1 291 ? 2.108 -0.954 40.071 1.00 71.25 291 SER A CA 1
ATOM 2322 C C . SER A 1 291 ? 2.304 0.107 38.981 1.00 71.25 291 SER A C 1
ATOM 2324 O O . SER A 1 291 ? 2.293 1.311 39.266 1.00 71.25 291 SER A O 1
ATOM 2326 N N . ASN A 1 292 ? 2.422 -0.312 37.718 1.00 75.75 292 ASN A N 1
ATOM 2327 C CA . ASN A 1 292 ? 2.578 0.599 36.591 1.00 75.75 292 ASN A CA 1
ATOM 2328 C C . ASN A 1 292 ? 1.316 1.434 36.358 1.00 75.75 292 ASN A C 1
ATOM 2330 O O . ASN A 1 292 ? 1.422 2.644 36.154 1.00 75.75 292 ASN A O 1
ATOM 2334 N N . MET A 1 293 ? 0.120 0.851 36.477 1.00 81.12 293 MET A N 1
ATOM 2335 C CA . MET A 1 293 ? -1.124 1.623 36.365 1.00 81.12 293 MET A CA 1
ATOM 2336 C C . MET A 1 293 ? -1.173 2.782 37.367 1.00 81.12 293 MET A C 1
ATOM 2338 O O . MET A 1 293 ? -1.431 3.924 36.982 1.00 81.12 293 MET A O 1
ATOM 2342 N N . GLY A 1 294 ? -0.845 2.523 38.638 1.00 82.19 294 GLY A N 1
ATOM 2343 C CA . GLY A 1 294 ? -0.774 3.563 39.665 1.00 82.19 294 GLY A CA 1
ATOM 2344 C C . GLY A 1 294 ? 0.272 4.635 39.345 1.00 82.19 294 GLY A C 1
ATOM 2345 O O . GLY A 1 294 ? -0.020 5.832 39.419 1.00 82.19 294 GLY A O 1
ATOM 2346 N N . ARG A 1 295 ? 1.471 4.219 38.914 1.00 84.56 295 ARG A N 1
ATOM 2347 C CA . ARG A 1 295 ? 2.577 5.120 38.547 1.00 84.56 295 ARG A CA 1
ATOM 2348 C C . ARG A 1 295 ? 2.199 6.102 37.437 1.00 84.56 295 ARG A C 1
ATOM 2350 O O . ARG A 1 295 ? 2.529 7.283 37.532 1.00 84.56 295 ARG A O 1
ATOM 2357 N N . TYR A 1 296 ? 1.508 5.628 36.403 1.00 87.38 296 TYR A N 1
ATOM 2358 C CA . TYR A 1 296 ? 1.115 6.440 35.246 1.00 87.38 296 TYR A CA 1
ATOM 2359 C C . TYR A 1 296 ? -0.293 7.039 35.369 1.00 87.38 296 TYR A C 1
ATOM 2361 O O . TYR A 1 296 ? -0.778 7.666 34.428 1.00 87.38 296 TYR A O 1
ATOM 2369 N N . LYS A 1 297 ? -0.929 6.910 36.545 1.00 90.31 297 LYS A N 1
ATOM 2370 C CA . LYS A 1 297 ? -2.296 7.376 36.833 1.00 90.31 297 LYS A CA 1
ATOM 2371 C C . LYS A 1 297 ? -3.320 6.818 35.850 1.00 90.31 297 LYS A C 1
ATOM 2373 O O . LYS A 1 297 ? -4.195 7.543 35.393 1.00 90.31 297 LYS A O 1
ATOM 2378 N N . ILE A 1 298 ? -3.212 5.544 35.509 1.00 89.38 298 ILE A N 1
ATOM 2379 C CA . ILE A 1 298 ? -4.163 4.857 34.640 1.00 89.38 298 ILE A CA 1
ATOM 2380 C C . ILE A 1 298 ? -5.246 4.254 35.528 1.00 89.38 298 ILE A C 1
ATOM 2382 O O . ILE A 1 298 ? -4.952 3.463 36.419 1.00 89.38 298 ILE A O 1
ATOM 2386 N N . ALA A 1 299 ? -6.497 4.649 35.301 1.00 90.69 299 ALA A N 1
ATOM 2387 C CA . ALA A 1 299 ? -7.637 4.116 36.036 1.00 90.69 299 ALA A CA 1
ATOM 2388 C C . ALA A 1 299 ? -8.033 2.727 35.520 1.00 90.69 299 ALA A C 1
ATOM 2390 O O . ALA A 1 299 ? -8.309 1.832 36.313 1.00 90.69 299 ALA A O 1
ATOM 2391 N N . CYS A 1 300 ? -8.089 2.556 34.197 1.00 91.19 300 CYS A N 1
ATOM 2392 C CA . CYS A 1 300 ? -8.509 1.312 33.554 1.00 91.19 300 CYS A CA 1
ATOM 2393 C C . CYS A 1 300 ? -8.234 1.327 32.045 1.00 91.19 300 CYS A C 1
ATOM 2395 O O . CYS A 1 300 ? -7.946 2.376 31.453 1.00 91.19 300 CYS A O 1
ATOM 2397 N N . PHE A 1 301 ? -8.406 0.154 31.437 1.00 90.81 301 PHE A N 1
ATOM 2398 C CA . PHE A 1 301 ? -8.463 -0.032 29.993 1.00 90.81 301 PHE A CA 1
ATOM 2399 C C . PHE A 1 301 ? -9.838 -0.560 29.592 1.00 90.81 301 PHE A C 1
ATOM 2401 O O . PHE A 1 301 ? -10.324 -1.533 30.163 1.00 90.81 301 PHE A O 1
ATOM 2408 N N . LEU A 1 302 ? -10.472 0.072 28.611 1.00 93.62 302 LEU A N 1
ATOM 2409 C CA . LEU A 1 302 ? -11.779 -0.316 28.096 1.00 93.62 302 LEU A CA 1
ATOM 2410 C C . LEU A 1 302 ? -11.616 -0.876 26.681 1.00 93.62 302 LEU A C 1
ATOM 2412 O O . LEU A 1 302 ? -11.043 -0.232 25.800 1.00 93.62 302 LEU A O 1
ATOM 2416 N N . HIS A 1 303 ? -12.139 -2.076 26.459 1.00 91.69 303 HIS A N 1
ATOM 2417 C CA . HIS A 1 303 ? -12.088 -2.772 25.179 1.00 91.69 303 HIS A CA 1
ATOM 2418 C C . HIS A 1 303 ? -13.499 -2.982 24.653 1.00 91.69 303 HIS A C 1
ATOM 2420 O O . HIS A 1 303 ? -14.246 -3.772 25.218 1.00 91.69 303 HIS A O 1
ATOM 2426 N N . VAL A 1 304 ? -13.859 -2.324 23.558 1.00 91.88 304 VAL A N 1
ATOM 2427 C CA . VAL A 1 304 ? -15.111 -2.584 22.840 1.00 91.88 304 VAL A CA 1
ATOM 2428 C C . VAL A 1 304 ? -14.825 -3.645 21.780 1.00 91.88 304 VAL A C 1
ATOM 2430 O O . VAL A 1 304 ? -14.096 -3.375 20.825 1.00 91.88 304 VAL A O 1
ATOM 2433 N N . ILE A 1 305 ? -15.331 -4.869 21.975 1.00 89.25 305 ILE A N 1
ATOM 2434 C CA . ILE A 1 305 ? -14.992 -6.040 21.148 1.00 89.25 305 ILE A CA 1
ATOM 2435 C C . ILE A 1 305 ? -16.238 -6.648 20.520 1.00 89.25 305 ILE A C 1
ATOM 2437 O O . ILE A 1 305 ? -17.133 -7.049 21.248 1.00 89.25 305 ILE A O 1
ATOM 2441 N N . THR A 1 306 ? -16.287 -6.789 19.190 1.00 85.62 306 THR A N 1
ATOM 2442 C CA . THR A 1 306 ? -17.470 -7.346 18.496 1.00 85.62 306 THR A CA 1
ATOM 2443 C C . THR A 1 306 ? -17.464 -8.861 18.289 1.00 85.62 306 THR A C 1
ATOM 2445 O O . THR A 1 306 ? -18.528 -9.433 18.062 1.00 85.62 306 THR A O 1
ATOM 2448 N N . TYR A 1 307 ? -16.307 -9.528 18.361 1.00 83.50 307 TYR A N 1
ATOM 2449 C CA . TYR A 1 307 ? -16.189 -10.988 18.283 1.00 83.50 307 TYR A CA 1
ATOM 2450 C C . TYR A 1 307 ? -15.401 -11.541 19.472 1.00 83.50 307 TYR A C 1
ATOM 2452 O O . TYR A 1 307 ? -14.175 -11.462 19.510 1.00 83.50 307 TYR A O 1
ATOM 2460 N N . SER A 1 308 ? -16.106 -12.186 20.403 1.00 84.19 308 SER A N 1
ATOM 2461 C CA . SER A 1 308 ? -15.544 -12.708 21.657 1.00 84.19 308 SER A CA 1
ATOM 2462 C C . SER A 1 308 ? -14.967 -14.127 21.577 1.00 84.19 308 SER A C 1
ATOM 2464 O O . SER A 1 308 ? -14.487 -14.645 22.582 1.00 84.19 308 SER A O 1
ATOM 2466 N N . LYS A 1 309 ? -14.997 -14.790 20.409 1.00 83.88 309 LYS A N 1
ATOM 2467 C CA . LYS A 1 309 ? -14.595 -16.210 20.269 1.00 83.88 309 LYS A CA 1
ATOM 2468 C C . LYS A 1 309 ? -13.176 -16.510 20.757 1.00 83.88 309 LYS A C 1
ATOM 2470 O O . LYS A 1 309 ? -12.868 -17.657 21.063 1.00 83.88 309 LYS A O 1
ATOM 2475 N N . ASP A 1 310 ? -12.306 -15.509 20.782 1.00 80.62 310 ASP A N 1
ATOM 2476 C CA . ASP A 1 310 ? -10.931 -15.628 21.243 1.00 80.62 310 ASP A CA 1
ATOM 2477 C C . ASP A 1 310 ? -10.713 -15.130 22.680 1.00 80.62 310 ASP A C 1
ATOM 2479 O O . ASP A 1 310 ? -9.575 -15.170 23.149 1.00 80.62 310 ASP A O 1
ATOM 2483 N N . LEU A 1 311 ? -11.754 -14.700 23.396 1.00 86.62 311 LEU A N 1
ATOM 2484 C CA . LEU A 1 311 ? -11.710 -14.338 24.812 1.00 86.62 311 LEU A CA 1
ATOM 2485 C C . LEU A 1 311 ? -11.972 -15.585 25.667 1.00 86.62 311 LEU A C 1
ATOM 2487 O O . LEU A 1 311 ? -13.112 -15.931 25.975 1.00 86.62 311 LEU A O 1
ATOM 2491 N N . SER A 1 312 ? -10.901 -16.288 26.038 1.00 87.38 312 SER A N 1
ATOM 2492 C CA . SER A 1 312 ? -10.988 -17.368 27.023 1.00 87.38 312 SER A CA 1
ATOM 2493 C C . SER A 1 312 ? -11.087 -16.815 28.445 1.00 87.38 312 SER A C 1
ATOM 2495 O O . SER A 1 312 ? -10.703 -15.675 28.715 1.00 87.38 312 SER A O 1
ATOM 2497 N N . ASP A 1 313 ? -11.552 -17.651 29.367 1.00 88.31 313 ASP A N 1
ATOM 2498 C CA . ASP A 1 313 ? -11.711 -17.292 30.779 1.00 88.31 313 ASP A CA 1
ATOM 2499 C C . ASP A 1 313 ? -10.370 -16.874 31.404 1.00 88.31 313 ASP A C 1
ATOM 2501 O O . ASP A 1 313 ? -10.307 -15.860 32.094 1.00 88.31 313 ASP A O 1
ATOM 2505 N N . ASP A 1 314 ? -9.276 -17.560 31.050 1.00 85.62 314 ASP A N 1
ATOM 2506 C CA . ASP A 1 314 ? -7.915 -17.191 31.462 1.00 85.62 314 ASP A CA 1
ATOM 2507 C C . ASP A 1 314 ? -7.522 -15.784 30.998 1.00 85.62 314 ASP A C 1
ATOM 2509 O O . ASP A 1 314 ? -6.935 -15.018 31.763 1.00 85.62 314 ASP A O 1
ATOM 2513 N N . LYS A 1 315 ? -7.866 -15.410 29.755 1.00 87.31 315 LYS A N 1
ATOM 2514 C CA . LYS A 1 315 ? -7.571 -14.068 29.226 1.00 87.31 315 LYS A CA 1
ATOM 2515 C C . LYS A 1 315 ? -8.360 -13.006 29.976 1.00 87.31 315 LYS A C 1
ATOM 2517 O O . LYS A 1 315 ? -7.793 -11.986 30.356 1.00 87.31 315 LYS A O 1
ATOM 2522 N N . LEU A 1 316 ? -9.653 -13.248 30.185 1.00 89.19 316 LEU A N 1
ATOM 2523 C CA . LEU A 1 316 ? -10.532 -12.327 30.901 1.00 89.19 316 LEU A CA 1
ATOM 2524 C C . LEU A 1 316 ? -10.086 -12.152 32.353 1.00 89.19 316 LEU A C 1
ATOM 2526 O O . LEU A 1 316 ? -10.031 -11.027 32.835 1.00 89.19 316 LEU A O 1
ATOM 2530 N N . SER A 1 317 ? -9.726 -13.242 33.033 1.00 88.44 317 SER A N 1
ATOM 2531 C CA . SER A 1 317 ? -9.251 -13.192 34.414 1.00 88.44 317 SER A CA 1
ATOM 2532 C C . SER A 1 317 ? -7.916 -12.460 34.530 1.00 88.44 317 SER A C 1
ATOM 2534 O O . SER A 1 317 ? -7.759 -11.623 35.418 1.00 88.44 317 SER A O 1
ATOM 2536 N N . LEU A 1 318 ? -6.958 -12.756 33.645 1.00 86.31 318 LEU A N 1
ATOM 2537 C CA . LEU A 1 318 ? -5.637 -12.130 33.668 1.00 86.31 318 LEU A CA 1
ATOM 2538 C C . LEU A 1 318 ? -5.732 -10.622 33.417 1.00 86.31 318 LEU A C 1
ATOM 2540 O O . LEU A 1 318 ? -5.269 -9.828 34.228 1.00 86.31 318 LEU A O 1
ATOM 2544 N N . LEU A 1 319 ? -6.368 -10.228 32.311 1.00 86.94 319 LEU A N 1
ATOM 2545 C CA . LEU A 1 319 ? -6.482 -8.822 31.924 1.00 86.94 319 LEU A CA 1
ATOM 2546 C C . LEU A 1 319 ? -7.416 -8.061 32.868 1.00 86.94 319 LEU A C 1
ATOM 2548 O O . LEU A 1 319 ? -7.135 -6.924 33.237 1.00 86.94 319 LEU A O 1
ATOM 2552 N N . GLY A 1 320 ? -8.494 -8.694 33.325 1.00 88.50 320 GLY A N 1
ATOM 2553 C CA . GLY A 1 320 ? -9.373 -8.130 34.344 1.00 88.50 320 GLY A CA 1
ATOM 2554 C C . GLY A 1 320 ? -8.641 -7.820 35.652 1.00 88.50 320 GLY A C 1
ATOM 2555 O O . GLY A 1 320 ? -8.852 -6.761 36.246 1.00 88.50 320 GLY A O 1
ATOM 2556 N N . GLY A 1 321 ? -7.711 -8.689 36.066 1.00 85.44 321 GLY A N 1
ATOM 2557 C CA . GLY A 1 321 ? -6.808 -8.442 37.196 1.00 85.44 321 GLY A CA 1
ATOM 2558 C C . GLY A 1 321 ? -5.912 -7.207 37.022 1.00 85.44 321 GLY A C 1
ATOM 2559 O O . GLY A 1 321 ? -5.512 -6.597 38.011 1.00 85.44 321 GLY A O 1
ATOM 2560 N N . TYR A 1 322 ? -5.666 -6.798 35.777 1.00 84.75 322 TYR A N 1
ATOM 2561 C CA . TYR A 1 322 ? -4.913 -5.605 35.382 1.00 84.75 322 TYR A CA 1
ATOM 2562 C C . TYR A 1 322 ? -5.818 -4.416 35.015 1.00 84.75 322 TYR A C 1
ATOM 2564 O O . TYR A 1 322 ? -5.417 -3.511 34.291 1.00 84.75 322 TYR A O 1
ATOM 2572 N N . GLY A 1 323 ? -7.071 -4.404 35.478 1.00 87.44 323 GLY A N 1
ATOM 2573 C CA . GLY A 1 323 ? -7.972 -3.264 35.285 1.00 87.44 323 GLY A CA 1
ATOM 2574 C C . GLY A 1 323 ? -8.511 -3.108 33.859 1.00 87.44 323 GLY A C 1
ATOM 2575 O O . GLY A 1 323 ? -8.952 -2.015 33.493 1.00 87.44 323 GLY A O 1
ATOM 2576 N N . HIS A 1 324 ? -8.495 -4.179 33.061 1.00 90.44 324 HIS A N 1
ATOM 2577 C CA . HIS A 1 324 ? -9.149 -4.213 31.755 1.00 90.44 324 HIS A CA 1
ATOM 2578 C C . HIS A 1 324 ? -10.636 -4.576 31.893 1.00 90.44 324 HIS A C 1
ATOM 2580 O O . HIS A 1 324 ? -11.007 -5.480 32.643 1.00 90.44 324 HIS A O 1
ATOM 2586 N N . VAL A 1 325 ? -11.491 -3.894 31.131 1.00 93.31 325 VAL A N 1
ATOM 2587 C CA . VAL A 1 325 ? -12.935 -4.147 31.045 1.00 93.31 325 VAL A CA 1
ATOM 2588 C C . VAL A 1 325 ? -13.326 -4.331 29.582 1.00 93.31 325 VAL A C 1
ATOM 2590 O O . VAL A 1 325 ? -12.961 -3.527 28.727 1.00 93.31 325 VAL A O 1
ATOM 2593 N N . PHE A 1 326 ? -14.081 -5.386 29.298 1.00 93.69 326 PHE A N 1
ATOM 2594 C CA . PHE A 1 326 ? -14.505 -5.794 27.965 1.00 93.69 326 PHE A CA 1
ATOM 2595 C C . PHE A 1 326 ? -15.993 -5.510 27.766 1.00 93.69 326 PHE A C 1
ATOM 2597 O O . PHE A 1 326 ? -16.838 -6.069 28.458 1.00 93.69 326 PHE A O 1
ATOM 2604 N N . TYR A 1 327 ? -16.309 -4.668 26.794 1.00 94.94 327 TYR A N 1
ATOM 2605 C CA . TYR A 1 327 ? -17.657 -4.375 26.331 1.00 94.94 327 TYR A CA 1
ATOM 2606 C C . TYR A 1 327 ? -17.954 -5.241 25.106 1.00 94.94 327 TYR A C 1
ATOM 2608 O O . TYR A 1 327 ? -17.306 -5.091 24.067 1.00 94.94 327 TYR A O 1
ATOM 2616 N N . LEU A 1 328 ? -18.903 -6.165 25.243 1.00 94.25 328 LEU A N 1
ATOM 2617 C CA . LEU A 1 328 ? -19.272 -7.148 24.219 1.00 94.25 328 LEU A CA 1
ATOM 2618 C C . LEU A 1 328 ? -20.696 -6.898 23.720 1.00 94.25 328 LEU A C 1
ATOM 2620 O O . LEU A 1 328 ? -21.488 -6.344 24.480 1.00 94.25 328 LEU A O 1
ATOM 2624 N N . PRO A 1 329 ? -21.056 -7.310 22.488 1.00 92.69 329 PRO A N 1
ATOM 2625 C CA . PRO A 1 329 ? -22.424 -7.207 22.008 1.00 92.69 329 PRO A CA 1
ATOM 2626 C C . PRO A 1 329 ? -23.413 -7.757 23.031 1.00 92.69 329 PRO A C 1
ATOM 2628 O O . PRO A 1 329 ? -23.149 -8.771 23.671 1.00 92.69 329 PRO A O 1
ATOM 2631 N N . ASP A 1 330 ? -24.551 -7.096 23.179 1.00 92.19 330 ASP A N 1
ATOM 2632 C CA . ASP A 1 330 ? -25.534 -7.441 24.208 1.00 92.19 330 ASP A CA 1
ATOM 2633 C C . ASP A 1 330 ? -26.097 -8.867 24.039 1.00 92.19 330 ASP A C 1
ATOM 2635 O O . ASP A 1 330 ? -26.527 -9.494 25.004 1.00 92.19 330 ASP A O 1
ATOM 2639 N N . ASP A 1 331 ? -26.047 -9.396 22.816 1.00 90.31 331 ASP A N 1
ATOM 2640 C CA . ASP A 1 331 ? -26.414 -10.762 22.437 1.00 90.31 331 ASP A CA 1
ATOM 2641 C C . ASP A 1 331 ? -25.222 -11.745 22.415 1.00 90.31 331 ASP A C 1
ATOM 2643 O O . ASP A 1 331 ? -25.363 -12.881 21.958 1.00 90.31 331 ASP A O 1
ATOM 2647 N N . ASP A 1 332 ? -24.035 -11.336 22.874 1.00 91.31 332 ASP A N 1
ATOM 2648 C CA . ASP A 1 332 ? -22.825 -12.155 22.814 1.00 91.31 332 ASP A CA 1
ATOM 2649 C C . ASP A 1 332 ? -22.873 -13.328 23.822 1.00 91.31 332 ASP A C 1
ATOM 2651 O O . ASP A 1 332 ? -23.073 -13.120 25.025 1.00 91.31 332 ASP A O 1
ATOM 2655 N N . PRO A 1 333 ? -22.624 -14.579 23.385 1.00 89.62 333 PRO A N 1
ATOM 2656 C CA . PRO A 1 333 ? -22.649 -15.740 24.277 1.00 89.62 333 PRO A CA 1
ATOM 2657 C C . PRO A 1 333 ? -21.649 -15.669 25.440 1.00 89.62 333 PRO A C 1
ATOM 2659 O O . PRO A 1 333 ? -21.915 -16.212 26.513 1.00 89.62 333 PRO A O 1
ATOM 2662 N N . THR A 1 334 ? -20.499 -15.015 25.249 1.00 90.19 334 THR A N 1
ATOM 2663 C CA . THR A 1 334 ? -19.471 -14.846 26.286 1.00 90.19 334 THR A CA 1
ATOM 2664 C C . THR A 1 334 ? -19.939 -13.872 27.364 1.00 90.19 334 THR A C 1
ATOM 2666 O O . THR A 1 334 ? -19.706 -14.124 28.547 1.00 90.19 334 THR A O 1
ATOM 2669 N N . LEU A 1 335 ? -20.651 -12.804 26.982 1.00 91.88 335 LEU A N 1
ATOM 2670 C CA . LEU A 1 335 ? -21.299 -11.898 27.933 1.00 91.88 335 LEU A CA 1
ATOM 2671 C C . LEU A 1 335 ? -22.335 -12.655 28.766 1.00 91.88 335 LEU A C 1
ATOM 2673 O O . LEU A 1 335 ? -22.289 -12.599 29.995 1.00 91.88 335 LEU A O 1
ATOM 2677 N N . LEU A 1 336 ? -23.218 -13.416 28.111 1.00 88.38 336 LEU A N 1
ATOM 2678 C CA . LEU A 1 336 ? -24.251 -14.191 28.798 1.00 88.38 336 LEU A CA 1
ATOM 2679 C C . LEU A 1 336 ? -23.634 -15.170 29.804 1.00 88.38 336 LEU A C 1
ATOM 2681 O O . LEU A 1 336 ? -24.026 -15.178 30.971 1.00 88.38 336 LEU A O 1
ATOM 2685 N N . ARG A 1 337 ? -22.621 -15.935 29.374 1.00 89.00 337 ARG A N 1
ATOM 2686 C CA . ARG A 1 337 ? -21.914 -16.914 30.212 1.00 89.00 337 ARG A CA 1
ATOM 2687 C C . ARG A 1 337 ? -21.305 -16.288 31.467 1.00 89.00 337 ARG A C 1
ATOM 2689 O O . ARG A 1 337 ? -21.385 -16.880 32.540 1.00 89.00 337 ARG A O 1
ATOM 2696 N N . HIS A 1 338 ? -20.701 -15.107 31.340 1.00 89.94 338 HIS A N 1
ATOM 2697 C CA . HIS A 1 338 ? -19.915 -14.496 32.419 1.00 89.94 338 HIS A CA 1
ATOM 2698 C C . HIS A 1 338 ? -20.667 -13.471 33.255 1.00 89.94 338 HIS A C 1
ATOM 2700 O O . HIS A 1 338 ? -20.228 -13.168 34.362 1.00 89.94 338 HIS A O 1
ATOM 2706 N N . SER A 1 339 ? -21.824 -12.999 32.789 1.00 80.38 339 SER A N 1
ATOM 2707 C CA . SER A 1 339 ? -22.690 -12.072 33.530 1.00 80.38 339 SER A CA 1
ATOM 2708 C C . SER A 1 339 ? -23.092 -12.593 34.917 1.00 80.38 339 SER A C 1
ATOM 2710 O O . SER A 1 339 ? -23.260 -11.808 35.847 1.00 80.38 339 SER A O 1
ATOM 2712 N N . GLN A 1 340 ? -23.180 -13.917 35.080 1.00 84.06 340 GLN A N 1
ATOM 2713 C CA . GLN A 1 340 ? -23.526 -14.584 36.341 1.00 84.06 340 GLN A CA 1
ATOM 2714 C C . GLN A 1 340 ? -22.301 -15.109 37.110 1.00 84.06 340 GLN A C 1
ATOM 2716 O O . GLN A 1 340 ? -22.434 -15.636 38.214 1.00 84.06 340 GLN A O 1
ATOM 2721 N N . HIS A 1 341 ? -21.094 -14.976 36.553 1.00 89.56 341 HIS A N 1
ATOM 2722 C CA . HIS A 1 341 ? -19.874 -15.476 37.177 1.00 89.56 341 HIS A CA 1
ATOM 2723 C C . HIS A 1 341 ? -19.402 -14.519 38.284 1.00 89.56 341 HIS A C 1
ATOM 2725 O O . HIS A 1 341 ? -19.227 -13.325 38.050 1.00 89.56 341 HIS A O 1
ATOM 2731 N N . SER A 1 342 ? -19.106 -15.029 39.483 1.00 85.50 342 SER A N 1
ATOM 2732 C CA . SER A 1 342 ? -18.782 -14.220 40.680 1.00 85.50 342 SER A CA 1
ATOM 2733 C C . SER A 1 342 ? -17.617 -13.232 40.498 1.00 85.50 342 SER A C 1
ATOM 2735 O O . SER A 1 342 ? -17.630 -12.128 41.044 1.00 85.50 342 SER A O 1
ATOM 2737 N N . ILE A 1 343 ? -16.602 -13.638 39.732 1.00 84.69 343 ILE A N 1
ATOM 2738 C CA . ILE A 1 343 ? -15.410 -12.830 39.430 1.00 84.69 343 ILE A CA 1
ATOM 2739 C C . ILE A 1 343 ? -15.502 -12.166 38.046 1.00 84.69 343 ILE A C 1
ATOM 2741 O O . ILE A 1 343 ? -15.436 -10.943 37.954 1.00 84.69 343 ILE A O 1
ATOM 2745 N N . LEU A 1 344 ? -15.673 -12.956 36.978 1.00 89.38 344 LEU A N 1
ATOM 2746 C CA . LEU A 1 344 ? -15.589 -12.478 35.591 1.00 89.38 344 LEU A CA 1
ATOM 2747 C C . LEU A 1 344 ? -16.691 -11.484 35.189 1.00 89.38 344 LEU A C 1
ATOM 2749 O O . LEU A 1 344 ? -16.452 -10.667 34.301 1.00 89.38 344 LEU A O 1
ATOM 2753 N N . SER A 1 345 ? -17.839 -11.468 35.878 1.00 90.06 345 SER A N 1
ATOM 2754 C CA . SER A 1 345 ? -18.896 -10.461 35.664 1.00 90.06 345 SER A CA 1
ATOM 2755 C C . SER A 1 345 ? -18.413 -9.019 35.858 1.00 90.06 345 SER A C 1
ATOM 2757 O O . SER A 1 345 ? -18.990 -8.091 35.302 1.00 90.06 345 SER A O 1
ATOM 2759 N N . LYS A 1 346 ? -17.325 -8.805 36.611 1.00 89.50 346 LYS A N 1
ATOM 2760 C CA . LYS A 1 346 ? -16.732 -7.473 36.817 1.00 89.50 346 LYS A CA 1
ATOM 2761 C C . LYS A 1 346 ? -15.973 -6.961 35.593 1.00 89.50 346 LYS A C 1
ATOM 2763 O O . LYS A 1 346 ? -15.795 -5.750 35.457 1.00 89.50 346 LYS A O 1
ATOM 2768 N N . TYR A 1 347 ? -15.515 -7.874 34.738 1.00 91.38 347 TYR A N 1
ATOM 2769 C CA . TYR A 1 347 ? -14.622 -7.590 33.616 1.00 91.38 347 TYR A CA 1
ATOM 2770 C C . TYR A 1 347 ? -15.332 -7.613 32.269 1.00 91.38 347 TYR A C 1
ATOM 2772 O O . TYR A 1 347 ? -14.734 -7.205 31.282 1.00 91.38 347 TYR A O 1
ATOM 2780 N N . VAL A 1 348 ? -16.582 -8.073 32.208 1.00 93.50 348 VAL A N 1
ATOM 2781 C CA . VAL A 1 348 ? -17.357 -8.161 30.967 1.00 93.50 348 VAL A CA 1
ATOM 2782 C C . VAL A 1 348 ? -18.666 -7.400 31.138 1.00 93.50 348 VAL A C 1
ATOM 2784 O O . VAL A 1 348 ? -19.364 -7.596 32.129 1.00 93.50 348 VAL A O 1
ATOM 2787 N N . ARG A 1 349 ? -18.995 -6.519 30.191 1.00 94.94 349 ARG A N 1
ATOM 2788 C CA . ARG A 1 349 ? -20.177 -5.649 30.235 1.00 94.94 349 ARG A CA 1
ATOM 2789 C C . ARG A 1 349 ? -20.900 -5.596 28.884 1.00 94.94 349 ARG A C 1
ATOM 2791 O O . ARG A 1 349 ? -20.256 -5.827 27.856 1.00 94.94 349 ARG A O 1
ATOM 2798 N N . PRO A 1 350 ? -22.209 -5.282 28.867 1.00 94.88 350 PRO A N 1
ATOM 2799 C CA . PRO A 1 350 ? -22.939 -5.022 27.629 1.00 94.88 350 PRO A CA 1
ATOM 2800 C C . PRO A 1 350 ? -22.359 -3.816 26.890 1.00 94.88 350 PRO A C 1
ATOM 2802 O O . PRO A 1 350 ? -22.049 -2.796 27.506 1.00 94.88 350 PRO A O 1
ATOM 2805 N N . MET A 1 351 ? -22.218 -3.917 25.573 1.00 94.69 351 MET A N 1
ATOM 2806 C CA . MET A 1 351 ? -21.667 -2.861 24.724 1.00 94.69 351 MET A CA 1
ATOM 2807 C C . MET A 1 351 ? -22.537 -1.609 24.729 1.00 94.69 351 MET A C 1
ATOM 2809 O O . MET A 1 351 ? -21.996 -0.505 24.677 1.00 94.69 351 MET A O 1
ATOM 2813 N N . SER A 1 352 ? -23.853 -1.762 24.856 1.00 92.44 352 SER A N 1
ATOM 2814 C CA . SER A 1 352 ? -24.782 -0.638 25.008 1.00 92.44 352 SER A CA 1
ATOM 2815 C C . SER A 1 352 ? -24.492 0.237 26.235 1.00 92.44 352 SER A C 1
ATOM 2817 O O . SER A 1 352 ? -24.702 1.449 26.185 1.00 92.44 352 SER A O 1
ATOM 2819 N N . GLU A 1 353 ? -23.928 -0.326 27.309 1.00 95.12 353 GLU A N 1
ATOM 2820 C CA . GLU A 1 353 ? -23.591 0.420 28.530 1.00 95.12 353 GLU A CA 1
ATOM 2821 C C . GLU A 1 353 ? -22.255 1.167 28.448 1.00 95.12 353 GLU A C 1
ATOM 2823 O O . GLU A 1 353 ? -21.953 1.983 29.320 1.00 95.12 353 GLU A O 1
ATOM 2828 N N . PHE A 1 354 ? -21.466 0.954 27.389 1.00 95.62 354 PHE A N 1
ATOM 2829 C CA . PHE A 1 354 ? -20.130 1.538 27.242 1.00 95.62 354 PHE A CA 1
ATOM 2830 C C . PHE A 1 354 ? -20.104 3.056 27.456 1.00 95.62 354 PHE A C 1
ATOM 2832 O O . PHE A 1 354 ? -19.304 3.562 28.243 1.00 95.62 354 PHE A O 1
ATOM 2839 N N . ILE A 1 355 ? -21.004 3.788 26.796 1.00 95.06 355 ILE A N 1
ATOM 2840 C CA . ILE A 1 355 ? -21.049 5.256 26.857 1.00 95.06 355 ILE A CA 1
ATOM 2841 C C . ILE A 1 355 ? -21.500 5.750 28.236 1.00 95.06 355 ILE A C 1
ATOM 2843 O O . ILE A 1 355 ? -20.944 6.716 28.773 1.00 95.06 355 ILE A O 1
ATOM 2847 N N . ASN A 1 356 ? -22.479 5.073 28.838 1.00 93.94 356 ASN A N 1
ATOM 2848 C CA . ASN A 1 356 ? -22.983 5.408 30.167 1.00 93.94 356 ASN A CA 1
ATOM 2849 C C . ASN A 1 356 ? -21.900 5.207 31.226 1.00 93.94 356 ASN A C 1
ATOM 2851 O O . ASN A 1 356 ? -21.672 6.078 32.071 1.00 93.94 356 ASN A O 1
ATOM 2855 N N . ASP A 1 357 ? -21.220 4.066 31.172 1.00 94.75 357 ASP A N 1
ATOM 2856 C CA . ASP A 1 357 ? -20.148 3.733 32.095 1.00 94.75 357 ASP A CA 1
ATOM 2857 C C . ASP A 1 357 ? -18.963 4.671 31.924 1.00 94.75 357 ASP A C 1
ATOM 2859 O O . ASP A 1 357 ? -18.475 5.210 32.917 1.00 94.75 357 ASP A O 1
ATOM 2863 N N . LEU A 1 358 ? -18.566 4.968 30.686 1.00 94.69 358 LEU A N 1
ATOM 2864 C CA . LEU A 1 358 ? -17.496 5.919 30.422 1.00 94.69 358 LEU A CA 1
ATOM 2865 C C . LEU A 1 358 ? -17.811 7.310 30.994 1.00 94.69 358 LEU A C 1
ATOM 2867 O O . LEU A 1 358 ? -16.972 7.907 31.671 1.00 94.69 358 LEU A O 1
ATOM 2871 N N . THR A 1 359 ? -19.045 7.790 30.816 1.00 93.31 359 THR A N 1
ATOM 2872 C CA . THR A 1 359 ? -19.508 9.068 31.383 1.00 93.31 359 THR A CA 1
ATOM 2873 C C . THR A 1 359 ? -19.407 9.083 32.909 1.00 93.31 359 THR A C 1
ATOM 2875 O O . THR A 1 359 ? -18.923 10.053 33.496 1.00 93.31 359 THR A O 1
ATOM 2878 N N . LYS A 1 360 ? -19.840 8.004 33.575 1.00 93.25 360 LYS A N 1
ATOM 2879 C CA . LYS A 1 360 ? -19.734 7.866 35.038 1.00 93.25 360 LYS A CA 1
ATOM 2880 C C . LYS A 1 360 ? -18.272 7.811 35.482 1.00 93.25 360 LYS A C 1
ATOM 2882 O O . LYS A 1 360 ? -17.914 8.437 36.475 1.00 93.25 360 LYS A O 1
ATOM 2887 N N . MET A 1 361 ? -17.427 7.082 34.757 1.00 91.88 361 MET A N 1
ATOM 2888 C CA . MET A 1 361 ? -16.013 6.907 35.091 1.00 91.88 361 MET A CA 1
ATOM 2889 C C . MET A 1 361 ? -15.221 8.207 34.967 1.00 91.88 361 MET A C 1
ATOM 2891 O O . MET A 1 361 ? -14.368 8.449 35.814 1.00 91.88 361 MET A O 1
ATOM 2895 N N . ILE A 1 362 ? -15.518 9.051 33.976 1.00 89.50 362 ILE A N 1
ATOM 2896 C CA . ILE A 1 362 ? -14.870 10.362 33.814 1.00 89.50 362 ILE A CA 1
ATOM 2897 C C . ILE A 1 362 ? -15.163 11.296 34.996 1.00 89.50 362 ILE A C 1
ATOM 2899 O O . ILE A 1 362 ? -14.271 12.038 35.401 1.00 89.50 362 ILE A O 1
ATOM 2903 N N . LYS A 1 363 ? -16.380 11.237 35.556 1.00 86.00 363 LYS A N 1
ATOM 2904 C CA . LYS A 1 363 ? -16.806 12.059 36.705 1.00 86.00 363 LYS A CA 1
ATOM 2905 C C . LYS A 1 363 ? -16.323 11.515 38.052 1.00 86.00 363 LYS A C 1
ATOM 2907 O O . LYS A 1 363 ? -15.996 12.272 38.960 1.00 86.00 363 LYS A O 1
ATOM 2912 N N . ASN A 1 364 ? -16.341 10.191 38.214 1.00 77.62 364 ASN A N 1
ATOM 2913 C CA . ASN A 1 364 ? -16.113 9.553 39.514 1.00 77.62 364 ASN A CA 1
ATOM 2914 C C . ASN A 1 364 ? -14.634 9.256 39.802 1.00 77.62 364 ASN A C 1
ATOM 2916 O O . ASN A 1 364 ? -14.251 9.172 40.974 1.00 77.62 364 ASN A O 1
ATOM 2920 N N . ASN A 1 365 ? -13.824 9.090 38.754 1.00 61.19 365 ASN A N 1
ATOM 2921 C CA . ASN A 1 365 ? -12.374 8.891 38.837 1.00 61.19 365 ASN A CA 1
ATOM 2922 C C . ASN A 1 365 ? -11.621 10.139 38.399 1.00 61.19 365 ASN A C 1
ATOM 2924 O O . ASN A 1 365 ? -10.377 10.106 38.464 1.00 61.19 365 ASN A O 1
#

Radius of gyration: 28.47 Å; chains: 1; bounding box: 60×55×78 Å

Foldseek 3Di:
DDPVVVVVVVVVVVVVLVPDLLLCLLVLLCLCCDCPQQVNVLLPLVLLLVLLVVLVVLCVVPVVDFLVPSQVVNLVSQLCSSCPPPDPPDPNNVSNVSSSVVLNVSGRGSVNSNSSSCSSNQQRNLLSVLVVQQDLWPLVVLLVVLLVQCVVPNLLSLLVSLVVLCVVGVVSSVVSLVVSLVVSLVVLLVVVVPDPSDDPSSSVSNSVSRVVVSVVVVVVSVVVSVVVSFLSSVVSSCVSLPFDFDDDQPPQDALQDFSTWGAAPVGAIEGEGEEQDRACSLVSGPQLAPVNCVVSRHQAYEYEYEDCPRPDPVSLQVRVNSRAAYAYAPPDPVQVVQCPPPRSVSRYHHSSCVSVVVVVRSHVD

Organism: Legionella micdadei (NCBI:txid451)